Protein AF-A0A9E1J5K1-F1 (afdb_monomer)

Foldseek 3Di:
DAFAELQGAGQDQAQTNPDDDDDDDDPDDDDDDDFAQAFLYPALVQLLLCLQQPLNQRFRLGGPCVSNVVQQQVLEPVLVVVLVVCCVPDDPVVVVVSVVDPNVVQNVCCVPPVRSHGGDPCRSVLQRCRHPCCVVPRCVPRVDRPSGDPVSNVNSVVSVVCVVVVHDGVCCPPVNVSRRHVVYHPCPSNVVNNVVVVVVVVVVVVCVVVVVDD

Sequence (214 aa):
LGNFGLEVNILTPGYGPRIYLTGILTELELEADGPMAEQVCVGEGCSRCLYSCPGDAVGHFDINKPACAQFAQEFGYMTVTAMMQKFAKADKAEKREMLKSRDLFGFWQGILRVVGSFGDCPRCLAVCPVGVDYHAFLADDQKHIPEQTPEKVALGKRFKQARKDGDDIPGLNDWNIRWVGPNGYTGQAAKKVRQEFKDGQKRLITAAERGDGS

Structure (mmCIF, N/CA/C/O backbone):
data_AF-A0A9E1J5K1-F1
#
_entry.id   AF-A0A9E1J5K1-F1
#
loop_
_atom_site.group_PDB
_atom_site.id
_atom_site.type_symbol
_atom_site.label_atom_id
_atom_site.label_alt_id
_atom_site.label_comp_id
_atom_site.label_asym_id
_atom_site.label_entity_id
_atom_site.label_seq_id
_atom_site.pdbx_PDB_ins_code
_atom_site.Cartn_x
_atom_site.Cartn_y
_atom_site.Cartn_z
_atom_site.occupancy
_atom_site.B_iso_or_equiv
_atom_site.auth_seq_id
_atom_site.auth_comp_id
_atom_site.auth_asym_id
_atom_site.auth_atom_id
_atom_site.pdbx_PDB_model_num
ATOM 1 N N . LEU A 1 1 ? -4.494 2.986 16.585 1.00 91.50 1 LEU A N 1
ATOM 2 C CA . LEU A 1 1 ? -4.362 3.565 15.219 1.00 91.50 1 LEU A CA 1
ATOM 3 C C . LEU A 1 1 ? -5.074 2.738 14.144 1.00 91.50 1 LEU A C 1
ATOM 5 O O . LEU A 1 1 ? -5.841 3.309 13.380 1.00 91.50 1 LEU A O 1
ATOM 9 N N . GLY A 1 2 ? -4.845 1.425 14.062 1.00 95.19 2 GLY A N 1
ATOM 10 C CA . GLY A 1 2 ? -5.457 0.579 13.035 1.00 95.19 2 GLY A CA 1
ATOM 11 C C . GLY A 1 2 ? -4.969 -0.866 13.106 1.00 95.19 2 GLY A C 1
ATOM 12 O O . GLY A 1 2 ? -4.386 -1.256 14.118 1.00 95.19 2 GLY A O 1
ATOM 13 N N . ASN A 1 3 ? -5.173 -1.619 12.025 1.00 96.56 3 ASN A N 1
ATOM 14 C CA . ASN A 1 3 ? -4.824 -3.040 11.905 1.00 96.56 3 ASN A CA 1
ATOM 15 C C . ASN A 1 3 ? -4.157 -3.343 10.561 1.00 96.56 3 ASN A C 1
ATOM 17 O O . ASN A 1 3 ? -4.275 -2.561 9.621 1.00 96.56 3 ASN A O 1
ATOM 21 N N . PHE A 1 4 ? -3.488 -4.485 10.439 1.00 97.00 4 PHE A N 1
ATOM 22 C CA . PHE A 1 4 ? -2.908 -4.927 9.176 1.00 97.00 4 PHE A CA 1
ATOM 23 C C . PHE A 1 4 ? -3.980 -5.319 8.153 1.00 97.00 4 PHE A C 1
ATOM 25 O O . PHE A 1 4 ? -4.973 -5.983 8.458 1.00 97.00 4 PHE A O 1
ATOM 32 N N . GLY A 1 5 ? -3.762 -4.880 6.914 1.00 97.12 5 GLY A N 1
ATOM 33 C CA . GLY A 1 5 ? -4.517 -5.300 5.743 1.00 97.12 5 GLY A CA 1
ATOM 34 C C . GLY A 1 5 ? -4.147 -6.695 5.259 1.00 97.12 5 GLY A C 1
ATOM 35 O O . GLY A 1 5 ? -3.202 -7.311 5.748 1.00 97.12 5 GLY A O 1
ATOM 36 N N . LEU A 1 6 ? -4.867 -7.166 4.238 1.00 97.56 6 LEU A N 1
ATOM 37 C CA . LEU A 1 6 ? -4.537 -8.420 3.556 1.00 97.56 6 LEU A CA 1
ATOM 38 C C . LEU A 1 6 ? -3.108 -8.372 2.979 1.00 97.56 6 LEU A C 1
ATOM 40 O O . LEU A 1 6 ? -2.399 -9.367 3.017 1.00 97.56 6 LEU A O 1
ATOM 44 N N . GLU A 1 7 ? -2.682 -7.193 2.518 1.00 94.44 7 GLU A N 1
ATOM 45 C CA . GLU A 1 7 ? -1.333 -6.879 2.034 1.00 94.44 7 GLU A CA 1
ATOM 46 C C . GLU A 1 7 ? -0.336 -6.443 3.123 1.00 94.44 7 GLU A C 1
ATOM 48 O O . GLU A 1 7 ? 0.692 -5.862 2.793 1.00 94.44 7 GLU A O 1
ATOM 53 N N . VAL A 1 8 ? -0.661 -6.645 4.403 1.00 95.50 8 VAL A N 1
ATOM 54 C CA . VAL A 1 8 ? 0.167 -6.365 5.596 1.00 95.50 8 VAL A CA 1
ATOM 55 C C . VAL A 1 8 ? 0.575 -4.906 5.866 1.00 95.50 8 VAL A C 1
ATOM 57 O O . VAL A 1 8 ? 1.329 -4.642 6.800 1.00 95.50 8 VAL A O 1
ATOM 60 N N . ASN A 1 9 ? 0.037 -3.929 5.132 1.00 94.94 9 ASN A N 1
ATOM 61 C CA . ASN A 1 9 ? 0.137 -2.514 5.516 1.00 94.94 9 ASN A CA 1
ATOM 62 C C . ASN A 1 9 ? -0.793 -2.182 6.693 1.00 94.94 9 ASN A C 1
ATOM 64 O O . ASN A 1 9 ? -1.870 -2.767 6.816 1.00 94.94 9 ASN A O 1
ATOM 68 N N . ILE A 1 10 ? -0.425 -1.197 7.522 1.00 95.94 10 ILE A N 1
ATOM 69 C CA . ILE A 1 10 ? -1.324 -0.659 8.558 1.00 95.94 10 ILE A CA 1
ATOM 70 C C . ILE A 1 10 ? -2.454 0.117 7.885 1.00 95.94 10 ILE A C 1
ATOM 72 O O . ILE A 1 10 ? -2.218 1.089 7.178 1.00 95.94 10 ILE A O 1
ATOM 76 N N . LEU A 1 11 ? -3.689 -0.293 8.153 1.00 97.38 11 LEU A N 1
ATOM 77 C CA . LEU A 1 11 ? -4.911 0.357 7.712 1.00 97.38 11 LEU A CA 1
ATOM 78 C C . LEU A 1 11 ? -5.536 1.124 8.872 1.00 97.38 11 LEU A C 1
ATOM 80 O O . LEU A 1 11 ? -5.950 0.529 9.869 1.00 97.38 11 LEU A O 1
ATOM 84 N N . THR A 1 12 ? -5.676 2.436 8.714 1.00 96.69 12 THR A N 1
ATOM 85 C CA . THR A 1 12 ? -6.516 3.251 9.602 1.00 96.69 12 THR A CA 1
ATOM 86 C C . THR A 1 12 ? -7.941 3.331 9.048 1.00 96.69 12 THR A C 1
ATOM 88 O O . THR A 1 12 ? -8.122 3.355 7.827 1.00 96.69 12 THR A O 1
ATOM 91 N N . PRO A 1 13 ? -8.981 3.432 9.895 1.00 95.50 13 PRO A N 1
ATOM 92 C CA . PRO A 1 13 ? -10.356 3.579 9.412 1.00 95.50 13 PRO A CA 1
ATOM 93 C C . PRO A 1 13 ? -10.576 4.808 8.512 1.00 95.50 13 PRO A C 1
ATOM 95 O O . PRO A 1 13 ? -11.405 4.763 7.603 1.00 95.50 13 PRO A O 1
ATOM 98 N N . GLY A 1 14 ? -9.835 5.896 8.759 1.00 93.50 14 GLY A N 1
ATOM 99 C CA . GLY A 1 14 ? -9.992 7.164 8.044 1.00 93.50 14 GLY A CA 1
ATOM 100 C C . GLY A 1 14 ? -9.213 7.283 6.743 1.00 93.50 14 GLY A C 1
ATOM 101 O O . GLY A 1 14 ? -9.756 7.830 5.789 1.00 93.50 14 GLY A O 1
ATOM 102 N N . TYR A 1 15 ? -8.002 6.731 6.668 1.00 95.25 15 TYR A N 1
ATOM 103 C CA . TYR A 1 15 ? -7.096 6.951 5.531 1.00 95.25 15 TYR A CA 1
ATOM 104 C C . TYR A 1 15 ? -6.616 5.648 4.878 1.00 95.25 15 TYR A C 1
ATOM 106 O O . TYR A 1 15 ? -5.817 5.657 3.943 1.00 95.25 15 TYR A O 1
ATOM 114 N N . GLY A 1 16 ? -7.073 4.493 5.376 1.00 95.88 16 GLY A N 1
ATOM 115 C CA . GLY A 1 16 ? -6.572 3.201 4.925 1.00 95.88 16 GLY A CA 1
ATOM 116 C C . GLY A 1 16 ? -5.052 3.121 5.096 1.00 95.88 16 GLY A C 1
ATOM 117 O O . GLY A 1 16 ? -4.566 3.486 6.171 1.00 95.88 16 GLY A O 1
ATOM 118 N N . PRO A 1 17 ? -4.312 2.650 4.075 1.00 95.56 17 PRO A N 1
ATOM 119 C CA . PRO A 1 17 ? -2.861 2.503 4.133 1.00 95.56 17 PRO A CA 1
ATOM 120 C C . PRO A 1 17 ? -2.102 3.788 3.774 1.00 95.56 17 PRO A C 1
ATOM 122 O O . PRO A 1 17 ? -0.877 3.784 3.746 1.00 95.56 17 PRO A O 1
ATOM 125 N N . ARG A 1 18 ? -2.796 4.887 3.456 1.00 94.12 18 ARG A N 1
ATOM 126 C CA . ARG A 1 18 ? -2.190 6.123 2.937 1.00 94.12 18 ARG A CA 1
ATOM 127 C C . ARG A 1 18 ? -1.808 7.058 4.080 1.00 94.12 18 ARG A C 1
ATOM 129 O O . ARG A 1 18 ? -2.315 8.168 4.203 1.00 94.12 18 ARG A O 1
ATOM 136 N N . ILE A 1 19 ? -0.936 6.562 4.951 1.00 92.00 19 ILE A N 1
ATOM 137 C CA . ILE A 1 19 ? -0.439 7.267 6.133 1.00 92.00 19 ILE A CA 1
ATOM 138 C C . ILE A 1 19 ? 1.079 7.139 6.218 1.00 92.00 19 ILE A C 1
ATOM 140 O O . ILE A 1 19 ? 1.644 6.107 5.863 1.00 92.00 19 ILE A O 1
ATOM 144 N N . TYR A 1 20 ? 1.726 8.163 6.767 1.00 91.12 20 TYR A N 1
ATOM 145 C CA . TYR A 1 20 ? 3.090 8.049 7.269 1.00 91.12 20 TYR A CA 1
ATOM 146 C C . TYR A 1 20 ? 3.046 7.898 8.782 1.00 91.12 20 TYR A C 1
ATOM 148 O O . TYR A 1 20 ? 2.324 8.622 9.469 1.00 91.12 20 TYR A O 1
ATOM 156 N N . LEU A 1 21 ? 3.814 6.944 9.296 1.00 91.88 21 LEU A N 1
ATOM 157 C CA . LEU A 1 21 ? 3.963 6.719 10.726 1.00 91.88 21 LEU A CA 1
ATOM 158 C C . LEU A 1 21 ? 5.319 7.253 11.173 1.00 91.88 21 LEU A C 1
ATOM 160 O O . LEU A 1 21 ? 6.330 7.058 10.503 1.00 91.88 21 LEU A O 1
ATOM 164 N N . THR A 1 22 ? 5.324 7.914 12.323 1.00 94.56 22 THR A N 1
ATOM 165 C CA . THR A 1 22 ? 6.532 8.356 13.015 1.00 94.56 22 THR A CA 1
ATOM 166 C C . THR A 1 22 ? 6.392 8.035 14.497 1.00 94.56 22 THR A C 1
ATOM 168 O O . THR A 1 22 ? 5.278 7.860 14.995 1.00 94.56 22 THR A O 1
ATOM 171 N N . GLY A 1 23 ? 7.517 7.930 15.194 1.00 94.12 23 GLY A N 1
ATOM 172 C CA . GLY A 1 23 ? 7.563 7.674 16.627 1.00 94.12 23 GLY A CA 1
ATOM 173 C C . GLY A 1 23 ? 8.466 8.688 17.310 1.00 94.12 23 GLY A C 1
ATOM 174 O O . GLY A 1 23 ? 9.556 8.975 16.819 1.00 94.12 23 GLY A O 1
ATOM 175 N N . ILE A 1 24 ? 8.010 9.215 18.444 1.00 96.19 24 ILE A N 1
ATOM 176 C CA . ILE A 1 24 ? 8.810 10.060 19.330 1.00 96.19 24 ILE A CA 1
ATOM 177 C C . ILE A 1 24 ? 9.032 9.262 20.608 1.00 96.19 24 ILE A C 1
ATOM 179 O O . ILE A 1 24 ? 8.073 8.885 21.277 1.00 96.19 24 ILE A O 1
ATOM 183 N N . LEU A 1 25 ? 10.294 8.987 20.928 1.00 96.94 25 LEU A N 1
ATOM 184 C CA . LEU A 1 25 ? 10.662 8.393 22.207 1.00 96.94 25 LEU A CA 1
ATOM 185 C C . LEU A 1 25 ? 10.757 9.512 23.242 1.00 96.94 25 LEU A C 1
ATOM 187 O O . LEU A 1 25 ? 11.383 10.542 22.992 1.00 96.94 25 LEU A O 1
ATOM 191 N N . THR A 1 26 ? 10.113 9.320 24.385 1.00 96.94 26 THR A N 1
ATOM 192 C CA . THR A 1 26 ? 10.084 10.291 25.477 1.00 96.94 26 THR A CA 1
ATOM 193 C C . THR A 1 26 ? 10.113 9.562 26.813 1.00 96.94 26 THR A C 1
ATOM 195 O O . THR A 1 26 ? 9.657 8.426 26.909 1.00 96.94 26 THR A O 1
ATOM 198 N N . GLU A 1 27 ? 10.662 10.221 27.827 1.00 97.94 27 GLU A N 1
ATOM 199 C CA . GLU A 1 27 ? 10.624 9.767 29.221 1.00 97.94 27 GLU A CA 1
ATOM 200 C C . GLU A 1 27 ? 9.365 10.259 29.950 1.00 97.94 27 GLU A C 1
ATOM 202 O O . GLU A 1 27 ? 9.147 9.908 31.105 1.00 97.94 27 GLU A O 1
ATOM 207 N N . LEU A 1 28 ? 8.538 11.085 29.296 1.00 97.81 28 LEU A N 1
ATOM 208 C CA . LEU A 1 28 ? 7.265 11.522 29.852 1.00 97.81 28 LEU A CA 1
ATOM 209 C C . LEU A 1 28 ? 6.362 10.307 30.100 1.00 97.81 28 LEU A C 1
ATOM 211 O O . LEU A 1 28 ? 6.082 9.539 29.179 1.00 97.81 28 LEU A O 1
ATOM 215 N N . GLU A 1 29 ? 5.873 10.170 31.329 1.00 96.75 29 GLU A N 1
ATOM 216 C CA . GLU A 1 29 ? 4.884 9.153 31.678 1.00 96.75 29 GLU A CA 1
ATOM 217 C C . GLU A 1 29 ? 3.546 9.480 30.996 1.00 96.75 29 GLU A C 1
ATOM 219 O O . GLU A 1 29 ? 2.942 10.528 31.238 1.00 96.75 29 GLU A O 1
ATOM 224 N N . LEU A 1 30 ? 3.102 8.592 30.103 1.00 96.19 30 LEU A N 1
ATOM 225 C CA . LEU A 1 30 ? 1.864 8.714 29.336 1.00 96.19 30 LEU A CA 1
ATOM 226 C C . LEU A 1 30 ? 1.058 7.418 29.452 1.00 96.19 30 LEU A C 1
ATOM 228 O O . LEU A 1 30 ? 1.614 6.325 29.341 1.00 96.19 30 LEU A O 1
ATOM 232 N N . GLU A 1 31 ? -0.257 7.545 29.613 1.00 96.06 31 GLU A N 1
ATOM 233 C CA . GLU A 1 31 ? -1.172 6.405 29.532 1.00 96.06 31 GLU A CA 1
ATOM 234 C C . GLU A 1 31 ? -1.207 5.856 28.100 1.00 96.06 31 GLU A C 1
ATOM 236 O O . GLU A 1 31 ? -1.400 6.602 27.136 1.00 96.06 31 GLU A O 1
ATOM 241 N N . ALA A 1 32 ? -1.010 4.545 27.955 1.00 94.56 32 ALA A N 1
ATOM 242 C CA . ALA A 1 32 ? -0.993 3.889 26.655 1.00 94.56 32 ALA A CA 1
ATOM 243 C C . ALA A 1 32 ? -2.413 3.599 26.147 1.00 94.56 32 ALA A C 1
ATOM 245 O O . ALA A 1 32 ? -3.264 3.083 26.874 1.00 94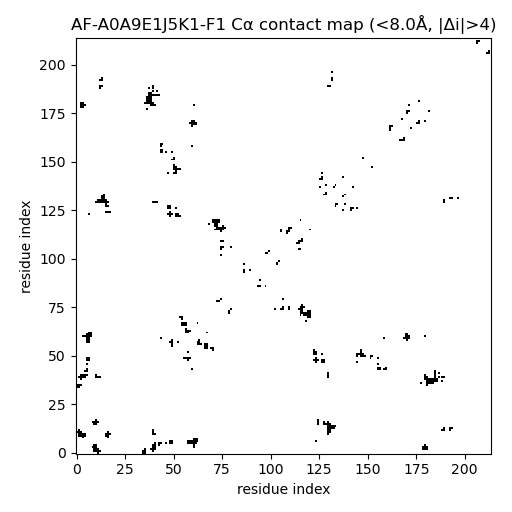.56 32 ALA A O 1
ATOM 246 N N . ASP A 1 33 ? -2.644 3.844 24.858 1.00 93.94 33 ASP A N 1
ATOM 247 C CA . ASP A 1 33 ? -3.873 3.420 24.191 1.00 93.94 33 ASP A CA 1
ATOM 248 C C . ASP A 1 33 ? -3.949 1.890 24.036 1.00 93.94 33 ASP A C 1
ATOM 250 O O . ASP A 1 33 ? -2.943 1.188 23.902 1.00 93.94 33 ASP A O 1
ATOM 254 N N . GLY A 1 34 ? -5.177 1.369 23.958 1.00 91.75 34 GLY A N 1
ATOM 255 C CA . GLY A 1 34 ? -5.431 -0.037 23.648 1.00 91.75 34 GLY A CA 1
ATOM 256 C C . GLY A 1 34 ? -5.299 -0.374 22.150 1.00 91.75 34 GLY A C 1
ATOM 257 O O . GLY A 1 34 ? -5.542 0.477 21.284 1.00 91.75 34 GLY A O 1
ATOM 258 N N . PRO A 1 35 ? -4.968 -1.633 21.802 1.00 91.69 35 PRO A N 1
ATOM 259 C CA . PRO A 1 35 ? -4.983 -2.088 20.416 1.00 91.69 35 PRO A CA 1
ATOM 260 C C . PRO A 1 35 ? -6.407 -2.088 19.842 1.00 91.69 35 PRO A C 1
ATOM 262 O O . PRO A 1 35 ? -7.390 -2.342 20.540 1.00 91.69 35 PRO A O 1
ATOM 265 N N . MET A 1 36 ? -6.526 -1.844 18.536 1.00 93.25 36 MET A N 1
ATOM 266 C CA . MET A 1 36 ? -7.815 -1.906 17.847 1.00 93.25 36 MET A CA 1
ATOM 267 C C . MET A 1 36 ? -8.217 -3.367 17.611 1.00 93.25 36 MET A C 1
ATOM 269 O O . MET A 1 36 ? -7.502 -4.108 16.937 1.00 93.25 36 MET A O 1
ATOM 273 N N . ALA A 1 37 ? -9.356 -3.781 18.173 1.00 95.12 37 ALA A N 1
ATOM 274 C CA . ALA A 1 37 ? -9.813 -5.171 18.103 1.00 95.12 37 ALA A CA 1
ATOM 275 C C . ALA A 1 37 ? -10.673 -5.490 16.862 1.00 95.12 37 ALA A C 1
ATOM 277 O O . ALA A 1 37 ? -10.664 -6.624 16.382 1.00 95.12 37 ALA A O 1
ATOM 278 N N . GLU A 1 38 ? -11.421 -4.510 16.341 1.00 96.31 38 GLU A N 1
ATOM 279 C CA . GLU A 1 38 ? -12.182 -4.639 15.088 1.00 96.31 38 GLU A CA 1
ATOM 280 C C . GLU A 1 38 ? -11.223 -4.621 13.892 1.00 96.31 38 GLU A C 1
ATOM 282 O O . GLU A 1 38 ? -10.447 -3.684 13.748 1.00 96.31 38 GLU A O 1
ATOM 287 N N . GLN A 1 39 ? -11.309 -5.605 12.997 1.00 96.88 39 GLN A N 1
ATOM 288 C CA . GLN A 1 39 ? -10.532 -5.616 11.755 1.00 96.88 39 GLN A CA 1
ATOM 289 C C . GLN A 1 39 ? -10.950 -4.438 10.865 1.00 96.88 39 GLN A C 1
ATOM 291 O O . GLN A 1 39 ? -12.124 -4.277 10.536 1.00 96.88 39 GLN A O 1
ATOM 296 N N . VAL A 1 40 ? -9.977 -3.646 10.410 1.00 97.06 40 VAL A N 1
ATOM 297 C CA . VAL A 1 40 ? -10.218 -2.525 9.481 1.00 97.06 40 VAL A CA 1
ATOM 298 C C . VAL A 1 40 ? -10.333 -3.003 8.031 1.00 97.06 40 VAL A C 1
ATOM 300 O O . VAL A 1 40 ? -11.134 -2.484 7.250 1.00 97.06 40 VAL A O 1
ATOM 303 N N . CYS A 1 41 ? -9.525 -3.994 7.651 1.00 97.50 41 CYS A N 1
ATOM 304 C CA . CYS A 1 41 ? -9.542 -4.556 6.307 1.00 97.50 41 CYS A CA 1
ATOM 305 C C . CYS A 1 41 ? -10.894 -5.215 6.010 1.00 97.50 41 CYS A C 1
ATOM 307 O O . CYS A 1 41 ? -11.386 -5.995 6.816 1.00 97.50 41 CYS A O 1
ATOM 309 N N . VAL A 1 42 ? -11.452 -5.008 4.816 1.00 96.25 42 VAL A N 1
ATOM 310 C CA . VAL A 1 42 ? -12.630 -5.776 4.352 1.00 96.25 42 VAL A CA 1
ATOM 311 C C . VAL A 1 42 ? -12.283 -7.265 4.148 1.00 96.25 42 VAL A C 1
ATOM 313 O O . VAL A 1 42 ? -13.164 -8.121 4.135 1.00 96.25 42 VAL A O 1
ATOM 316 N N . GLY A 1 43 ? -10.992 -7.581 4.014 1.00 95.25 43 GLY A N 1
ATOM 317 C CA . GLY A 1 43 ? -10.474 -8.939 3.892 1.00 95.25 43 GLY A CA 1
ATOM 318 C C . GLY A 1 43 ? -10.581 -9.509 2.477 1.00 95.25 43 GLY A C 1
ATOM 319 O O . GLY A 1 43 ? -10.533 -8.797 1.470 1.00 95.25 43 GLY A O 1
ATOM 320 N N . GLU A 1 44 ? -10.741 -10.822 2.415 1.00 95.69 44 GLU A N 1
ATOM 321 C CA . GLU A 1 44 ? -10.713 -11.668 1.217 1.00 95.69 44 GLU A CA 1
ATOM 322 C C . GLU A 1 44 ? -11.909 -11.415 0.291 1.00 95.69 44 GLU A C 1
ATOM 324 O O . GLU A 1 44 ? -11.866 -11.692 -0.903 1.00 95.69 44 GLU A O 1
ATOM 329 N N . GLY A 1 45 ? -13.000 -10.856 0.824 1.00 93.38 45 GLY A N 1
ATOM 330 C CA . GLY A 1 45 ? -14.123 -10.391 0.008 1.00 93.38 45 GLY A CA 1
ATOM 331 C C . GLY A 1 45 ? -13.779 -9.187 -0.878 1.00 93.38 45 GLY A C 1
ATOM 332 O O . GLY A 1 45 ? -14.477 -8.944 -1.858 1.00 93.38 45 GLY A O 1
ATOM 333 N N . CYS A 1 46 ? -12.720 -8.441 -0.542 1.00 96.88 46 CYS A N 1
ATOM 334 C CA . CYS A 1 46 ? -12.240 -7.288 -1.299 1.00 96.88 46 CYS A CA 1
ATOM 335 C C . CYS A 1 46 ? -11.092 -7.674 -2.239 1.00 96.88 46 CYS A C 1
ATOM 337 O O . CYS A 1 46 ? -11.220 -7.505 -3.450 1.00 96.88 46 CYS A O 1
ATOM 339 N N . SER A 1 47 ? -9.976 -8.168 -1.686 1.00 97.81 47 SER A N 1
ATOM 340 C CA . SER A 1 47 ? -8.783 -8.641 -2.419 1.00 97.81 47 SER A CA 1
ATOM 341 C C . SER A 1 47 ? -8.237 -7.712 -3.520 1.00 97.81 47 SER A C 1
ATOM 343 O O . SER A 1 47 ? -7.481 -8.142 -4.385 1.00 97.81 47 SER A O 1
ATOM 345 N N . ARG A 1 48 ? -8.547 -6.412 -3.489 1.00 98.06 48 ARG A N 1
ATOM 346 C CA . ARG A 1 48 ? -8.094 -5.455 -4.515 1.00 98.06 48 ARG A CA 1
ATOM 347 C C . ARG A 1 48 ? -6.572 -5.323 -4.559 1.00 98.06 48 ARG A C 1
ATOM 349 O O . ARG A 1 48 ? -5.993 -5.301 -5.641 1.00 98.06 48 ARG A O 1
ATOM 356 N N . CYS A 1 49 ? -5.926 -5.309 -3.395 1.00 97.75 49 CYS A N 1
ATOM 357 C CA . CYS A 1 49 ? -4.470 -5.328 -3.267 1.00 97.75 49 CYS A CA 1
ATOM 358 C C . CYS A 1 49 ? -3.847 -6.551 -3.960 1.00 97.75 49 CYS A C 1
ATOM 360 O O . CYS A 1 49 ? -2.917 -6.383 -4.747 1.00 97.75 49 CYS A O 1
ATOM 362 N N . LEU A 1 50 ? -4.422 -7.741 -3.748 1.00 98.06 50 LEU A N 1
ATOM 363 C CA . LEU A 1 50 ? -4.030 -8.990 -4.404 1.00 98.06 50 LEU A CA 1
ATOM 364 C C . LEU A 1 50 ? -4.149 -8.877 -5.925 1.00 98.06 50 LEU A C 1
ATOM 366 O O . LEU A 1 50 ? -3.208 -9.204 -6.637 1.00 98.06 50 LEU A O 1
ATOM 370 N N . TYR A 1 51 ? -5.277 -8.372 -6.427 1.00 98.31 51 TYR A N 1
ATOM 371 C CA . TYR A 1 51 ? -5.509 -8.243 -7.869 1.00 98.31 51 TYR A CA 1
ATOM 372 C C . TYR A 1 51 ? -4.510 -7.295 -8.530 1.00 98.31 51 TYR A C 1
ATOM 374 O O . TYR A 1 51 ? -4.007 -7.569 -9.615 1.00 98.31 51 TYR A O 1
ATOM 382 N N . SER A 1 52 ? -4.195 -6.201 -7.845 1.00 97.31 52 SER A N 1
ATOM 383 C CA . SER A 1 52 ? -3.311 -5.166 -8.364 1.00 97.31 52 SER A CA 1
ATOM 384 C C . SER A 1 52 ? -1.821 -5.516 -8.285 1.00 97.31 52 SER A C 1
ATOM 386 O O . SER A 1 52 ? -1.027 -4.924 -9.002 1.00 97.31 52 SER A O 1
ATOM 388 N N . CYS A 1 53 ? -1.417 -6.453 -7.419 1.00 96.38 53 CYS A N 1
ATOM 389 C CA . CYS A 1 53 ? -0.007 -6.684 -7.109 1.00 96.38 53 CYS A CA 1
ATOM 390 C C . CYS A 1 53 ? 0.772 -7.161 -8.351 1.00 96.38 53 CYS A C 1
ATOM 392 O O . CYS A 1 53 ? 0.468 -8.239 -8.860 1.00 96.38 53 CYS A O 1
ATOM 394 N N . PRO A 1 54 ? 1.786 -6.418 -8.835 1.00 94.06 54 PRO A N 1
ATOM 395 C CA . PRO A 1 54 ? 2.516 -6.800 -10.046 1.00 94.06 54 PRO A CA 1
ATOM 396 C C . PRO A 1 54 ? 3.449 -8.000 -9.835 1.00 94.06 54 PRO A C 1
ATOM 398 O O . PRO A 1 54 ? 3.730 -8.723 -10.783 1.00 94.06 54 PRO A O 1
ATOM 401 N N . GLY A 1 55 ? 3.902 -8.230 -8.599 1.00 93.94 55 GLY A N 1
ATOM 402 C CA . GLY A 1 55 ? 4.750 -9.370 -8.243 1.00 93.94 55 GLY A CA 1
ATOM 403 C C . GLY A 1 55 ? 3.995 -10.571 -7.679 1.00 93.94 55 GLY A C 1
ATOM 404 O O . GLY A 1 55 ? 4.642 -11.471 -7.160 1.00 93.94 55 GLY A O 1
ATOM 405 N N . ASP A 1 56 ? 2.655 -10.552 -7.684 1.00 96.31 56 ASP A N 1
ATOM 406 C CA . ASP A 1 56 ? 1.808 -11.585 -7.061 1.00 96.31 56 ASP A CA 1
ATOM 407 C C . ASP A 1 56 ? 2.258 -11.960 -5.636 1.00 96.31 56 ASP A C 1
ATOM 409 O O . ASP A 1 56 ? 2.238 -13.111 -5.208 1.00 96.31 56 ASP A O 1
ATOM 413 N N . ALA A 1 57 ? 2.687 -10.938 -4.892 1.00 96.31 57 ALA A N 1
ATOM 414 C CA . ALA A 1 57 ? 3.335 -11.087 -3.598 1.00 96.31 57 ALA A CA 1
ATOM 415 C C . ALA A 1 57 ? 2.354 -11.132 -2.419 1.00 96.31 57 ALA A C 1
ATOM 417 O O . ALA A 1 57 ? 2.752 -11.504 -1.318 1.00 96.31 57 ALA A O 1
ATOM 418 N N . VAL A 1 58 ? 1.097 -10.722 -2.617 1.00 96.88 58 VAL A N 1
ATOM 419 C CA . VAL A 1 58 ? 0.091 -10.667 -1.545 1.00 96.88 58 VAL A CA 1
ATOM 420 C C . VAL A 1 58 ? -0.373 -12.082 -1.196 1.00 96.88 58 VAL A C 1
ATOM 422 O O . VAL A 1 58 ? -0.989 -12.765 -2.012 1.00 96.88 58 VAL A O 1
ATOM 425 N N . GLY A 1 59 ? -0.083 -12.502 0.031 1.00 95.56 59 GLY A N 1
ATOM 426 C CA . GLY A 1 59 ? -0.577 -13.732 0.637 1.00 95.56 59 GLY A CA 1
ATOM 427 C C . GLY A 1 59 ? -1.892 -13.523 1.392 1.00 95.56 59 GLY A C 1
ATOM 428 O O . GLY A 1 59 ? -2.590 -12.519 1.231 1.00 95.56 59 GLY A O 1
ATOM 429 N N . HIS A 1 60 ? -2.244 -14.486 2.242 1.00 96.12 60 HIS A N 1
ATOM 430 C CA . HIS A 1 60 ? -3.451 -14.424 3.066 1.00 96.12 60 HIS A CA 1
ATOM 431 C C . HIS A 1 60 ? -3.126 -13.795 4.427 1.00 96.12 60 HIS A C 1
ATOM 433 O O . HIS A 1 60 ? -2.789 -14.503 5.371 1.00 96.12 60 HIS A O 1
ATOM 439 N N . PHE A 1 61 ? -3.196 -12.458 4.494 1.00 96.25 61 PHE A N 1
ATOM 440 C CA . PHE A 1 61 ? -2.637 -11.638 5.589 1.00 96.25 61 PHE A CA 1
ATOM 441 C C . PHE A 1 61 ? -1.123 -11.816 5.747 1.00 96.25 61 PHE A C 1
ATOM 443 O O . PHE A 1 61 ? -0.583 -11.826 6.849 1.00 96.25 61 PHE A O 1
ATOM 450 N N . ASP A 1 62 ? -0.442 -11.964 4.615 1.00 95.62 62 ASP A N 1
ATOM 451 C CA . ASP A 1 62 ? 0.998 -12.175 4.534 1.00 95.62 62 ASP A CA 1
ATOM 452 C C . ASP A 1 62 ? 1.551 -11.544 3.247 1.00 95.62 62 ASP A C 1
ATOM 454 O O . ASP A 1 62 ? 0.791 -11.174 2.346 1.00 95.62 62 ASP A O 1
ATOM 458 N N . ILE A 1 63 ? 2.874 -11.417 3.142 1.00 94.44 63 ILE A N 1
ATOM 459 C CA . ILE A 1 63 ? 3.535 -10.921 1.938 1.00 94.44 63 ILE A CA 1
ATOM 460 C C . ILE A 1 63 ? 4.819 -11.687 1.617 1.00 94.44 63 ILE A C 1
ATOM 462 O O . ILE A 1 63 ? 5.752 -11.780 2.418 1.00 94.44 63 ILE A O 1
ATOM 466 N N . ASN A 1 64 ? 4.918 -12.160 0.376 1.00 95.62 64 ASN A N 1
ATOM 467 C CA . ASN A 1 64 ? 6.159 -12.680 -0.182 1.00 95.62 64 ASN A CA 1
ATOM 468 C C . ASN A 1 64 ? 7.125 -11.510 -0.428 1.00 95.62 64 ASN A C 1
ATOM 470 O O . ASN A 1 64 ? 7.109 -10.867 -1.481 1.00 95.62 64 ASN A O 1
ATOM 474 N N . LYS A 1 65 ? 7.965 -11.213 0.571 1.00 92.75 65 LYS A N 1
ATOM 475 C CA . LYS A 1 65 ? 8.907 -10.083 0.528 1.00 92.75 65 LYS A CA 1
ATOM 476 C C . LYS A 1 65 ? 9.856 -10.130 -0.676 1.00 92.75 65 LYS A C 1
ATOM 478 O O . LYS A 1 65 ? 9.982 -9.087 -1.313 1.00 92.75 65 LYS A O 1
ATOM 483 N N . PRO A 1 66 ? 10.490 -11.267 -1.035 1.00 92.62 66 PRO A N 1
ATOM 484 C CA . PRO A 1 66 ? 11.303 -11.347 -2.248 1.00 92.62 66 PRO A CA 1
ATOM 485 C C . PRO A 1 66 ? 10.562 -10.917 -3.518 1.00 92.62 66 PRO A C 1
ATOM 487 O O . PRO A 1 66 ? 11.092 -10.112 -4.279 1.00 92.62 66 PRO A O 1
ATOM 490 N N . ALA A 1 67 ? 9.329 -11.391 -3.722 1.00 93.50 67 ALA A N 1
ATOM 491 C CA . ALA A 1 67 ? 8.528 -11.021 -4.887 1.00 93.50 67 ALA A CA 1
ATOM 492 C C . ALA A 1 67 ? 8.093 -9.544 -4.845 1.00 93.50 67 ALA A C 1
ATOM 494 O O . ALA A 1 67 ? 8.176 -8.838 -5.847 1.00 93.50 67 ALA A O 1
ATOM 495 N N . CYS A 1 68 ? 7.700 -9.037 -3.672 1.00 92.06 68 CYS A N 1
ATOM 496 C CA . CYS A 1 68 ? 7.338 -7.629 -3.491 1.00 92.06 68 CYS A CA 1
ATOM 497 C C . CYS A 1 68 ? 8.526 -6.689 -3.760 1.00 92.06 68 CYS A C 1
ATOM 499 O O . CYS A 1 68 ? 8.375 -5.653 -4.408 1.00 92.06 68 CYS A O 1
ATOM 501 N N . ALA A 1 69 ? 9.717 -7.051 -3.280 1.00 87.81 69 ALA A N 1
ATOM 502 C CA . ALA A 1 69 ? 10.915 -6.222 -3.368 1.00 87.81 69 ALA A CA 1
ATOM 503 C C . ALA A 1 69 ? 11.371 -5.971 -4.814 1.00 87.81 69 ALA A C 1
ATOM 505 O O . ALA A 1 69 ? 11.972 -4.932 -5.077 1.00 87.81 69 ALA A O 1
ATOM 506 N N . GLN A 1 70 ? 11.036 -6.861 -5.756 1.00 86.00 70 GLN A N 1
ATOM 507 C CA . GLN A 1 70 ? 11.332 -6.673 -7.183 1.00 86.00 70 GLN A CA 1
ATOM 508 C C . GLN A 1 70 ? 10.645 -5.439 -7.783 1.00 86.00 70 GLN A C 1
ATOM 510 O O . GLN A 1 70 ? 11.145 -4.873 -8.750 1.00 86.00 70 GLN A O 1
ATOM 515 N N . PHE A 1 71 ? 9.525 -5.009 -7.196 1.00 87.38 71 PHE A N 1
ATOM 516 C CA . PHE A 1 71 ? 8.728 -3.875 -7.667 1.00 87.38 71 PHE A CA 1
ATOM 517 C C . PHE A 1 71 ? 8.768 -2.680 -6.711 1.00 87.38 71 PHE A C 1
ATOM 519 O O . PHE A 1 71 ? 8.278 -1.610 -7.053 1.00 87.38 71 PHE A O 1
ATOM 526 N N . ALA A 1 72 ? 9.371 -2.835 -5.528 1.00 81.44 72 ALA A N 1
ATOM 527 C CA . ALA A 1 72 ? 9.441 -1.804 -4.489 1.00 81.44 72 ALA A CA 1
ATOM 528 C C . ALA A 1 72 ? 10.392 -0.637 -4.828 1.00 81.44 72 ALA A C 1
ATOM 530 O O . ALA A 1 72 ? 10.615 0.244 -4.004 1.00 81.44 72 ALA A O 1
ATOM 531 N N . GLN A 1 73 ? 10.991 -0.637 -6.017 1.00 81.94 73 GLN A N 1
ATOM 532 C CA . GLN A 1 73 ? 11.832 0.441 -6.525 1.00 81.94 73 GLN A CA 1
ATOM 533 C C . GLN A 1 73 ? 11.527 0.674 -8.012 1.00 81.94 73 GLN A C 1
ATOM 535 O O . GLN A 1 73 ? 12.385 0.425 -8.861 1.00 81.94 73 GLN A O 1
ATOM 540 N N . GLU A 1 74 ? 10.302 1.114 -8.339 1.00 80.31 74 GLU A N 1
ATOM 541 C CA . GLU A 1 74 ? 9.852 1.327 -9.731 1.00 80.31 74 GLU A CA 1
ATOM 542 C C . GLU A 1 74 ? 10.895 2.103 -10.558 1.00 80.31 74 GLU A C 1
ATOM 544 O O . GLU A 1 74 ? 11.226 1.707 -11.675 1.00 80.31 74 GLU A O 1
ATOM 549 N N . PHE A 1 75 ? 11.509 3.126 -9.957 1.00 84.44 75 PHE A N 1
ATOM 550 C CA . PHE A 1 75 ? 12.545 3.966 -10.560 1.00 84.44 75 PHE A CA 1
ATOM 551 C C . PHE A 1 75 ? 13.878 3.922 -9.790 1.00 84.44 75 PHE A C 1
ATOM 553 O O . PHE A 1 75 ? 14.598 4.920 -9.706 1.00 84.44 75 PHE A O 1
ATOM 560 N N . GLY A 1 76 ? 14.210 2.774 -9.192 1.00 82.19 76 GLY A N 1
ATOM 561 C CA . GLY A 1 76 ? 15.458 2.574 -8.452 1.00 82.19 76 GLY A CA 1
ATOM 562 C C . GLY A 1 76 ? 16.688 2.321 -9.323 1.00 82.19 76 GLY A C 1
ATOM 563 O O . GLY A 1 76 ? 16.643 2.323 -10.555 1.00 82.19 76 GLY A O 1
ATOM 564 N N . TYR A 1 77 ? 17.811 2.044 -8.655 1.00 84.88 77 TYR A N 1
ATOM 565 C C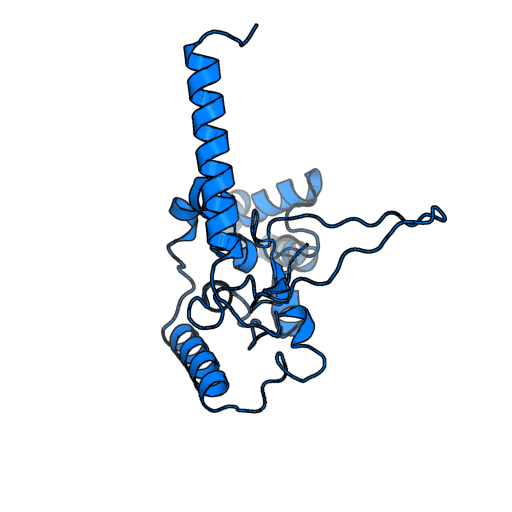A . TYR A 1 77 ? 19.122 1.874 -9.293 1.00 84.88 77 TYR A CA 1
ATOM 566 C C . TYR A 1 77 ? 19.133 0.791 -10.383 1.00 84.88 77 TYR A C 1
ATOM 568 O O . TYR A 1 77 ? 19.683 0.995 -11.468 1.00 84.88 77 TYR A O 1
ATOM 576 N N . MET A 1 78 ? 18.494 -0.352 -10.122 1.00 84.88 78 MET A N 1
ATOM 577 C CA . MET A 1 78 ? 18.441 -1.457 -11.084 1.00 84.88 78 MET A CA 1
ATOM 578 C C . MET A 1 78 ? 17.644 -1.088 -12.340 1.00 84.88 78 MET A C 1
ATOM 580 O O . MET A 1 78 ? 18.073 -1.400 -13.450 1.00 84.88 78 MET A O 1
ATOM 584 N N . THR A 1 79 ? 16.537 -0.358 -12.196 1.00 85.81 79 THR A N 1
ATOM 585 C CA . THR A 1 79 ? 15.733 0.104 -13.335 1.00 85.81 79 THR A CA 1
ATOM 586 C C . THR A 1 79 ? 16.498 1.141 -14.165 1.00 85.81 79 THR A C 1
ATOM 588 O O . THR A 1 79 ? 16.548 1.036 -15.392 1.00 85.81 79 THR A O 1
ATOM 591 N N . VAL A 1 80 ? 17.165 2.106 -13.512 1.00 88.50 80 VAL A N 1
ATOM 592 C CA . VAL A 1 80 ? 17.986 3.129 -14.191 1.00 88.50 80 VAL A CA 1
ATOM 593 C C . VAL A 1 80 ? 19.113 2.480 -14.991 1.00 88.50 80 VAL A C 1
ATOM 595 O O . VAL A 1 80 ? 19.297 2.778 -16.173 1.00 88.50 80 VAL A O 1
ATOM 598 N N . THR A 1 81 ? 19.872 1.580 -14.364 1.00 90.94 81 THR A N 1
ATOM 599 C CA . THR A 1 81 ? 21.014 0.921 -15.014 1.00 90.94 81 THR A CA 1
ATOM 600 C C . THR A 1 81 ? 20.571 0.033 -16.176 1.00 90.94 81 THR A C 1
ATOM 602 O O . THR A 1 81 ? 21.207 0.068 -17.230 1.00 90.94 81 THR A O 1
ATOM 605 N N . ALA A 1 82 ? 19.446 -0.677 -16.053 1.00 90.62 82 ALA A N 1
ATOM 606 C CA . ALA A 1 82 ? 18.855 -1.433 -17.156 1.00 90.62 82 ALA A CA 1
ATOM 607 C C . ALA A 1 82 ? 18.443 -0.524 -18.330 1.00 90.62 82 ALA A C 1
ATOM 609 O O . ALA A 1 82 ? 18.756 -0.830 -19.486 1.00 90.62 82 ALA A O 1
ATOM 610 N N . MET A 1 83 ? 17.815 0.630 -18.057 1.00 91.31 83 MET A N 1
ATOM 611 C CA . MET A 1 83 ? 17.482 1.604 -19.105 1.00 91.31 83 MET A CA 1
ATOM 612 C C . MET A 1 83 ? 18.748 2.137 -19.787 1.00 91.31 83 MET A C 1
ATOM 614 O O . MET A 1 83 ? 18.798 2.196 -21.015 1.00 91.31 83 MET A O 1
ATOM 618 N N . MET A 1 84 ? 19.788 2.488 -19.025 1.00 93.38 84 MET A N 1
ATOM 619 C CA . MET A 1 84 ? 21.057 2.972 -19.581 1.00 93.38 84 MET A CA 1
ATOM 620 C C . MET A 1 84 ? 21.743 1.915 -20.455 1.00 93.38 84 MET A C 1
ATOM 622 O O . MET A 1 84 ? 22.210 2.231 -21.549 1.00 93.38 84 MET A O 1
ATOM 626 N N . GLN A 1 85 ? 21.756 0.650 -20.023 1.00 95.62 85 GLN A N 1
ATOM 627 C CA . GLN A 1 85 ? 22.292 -0.460 -20.816 1.00 95.62 85 GLN A CA 1
ATOM 628 C C . GLN A 1 85 ? 21.519 -0.659 -22.124 1.00 95.62 85 GLN A C 1
ATOM 630 O O . GLN A 1 85 ? 22.135 -0.870 -23.172 1.00 95.62 85 GLN A O 1
ATOM 635 N N . LYS A 1 86 ? 20.183 -0.564 -22.085 1.00 95.44 86 LYS A N 1
ATOM 636 C CA . LYS A 1 86 ? 19.341 -0.614 -23.287 1.00 95.44 86 LYS A CA 1
ATOM 637 C C . LYS A 1 86 ? 19.636 0.569 -24.210 1.00 95.44 86 LYS A C 1
ATOM 639 O O . LYS A 1 86 ? 19.861 0.370 -25.399 1.00 95.44 86 LYS A O 1
ATOM 644 N N . PHE A 1 87 ? 19.724 1.779 -23.660 1.00 95.56 87 PHE A N 1
ATOM 645 C CA . PHE A 1 87 ? 20.011 2.994 -24.422 1.00 95.56 87 PHE A CA 1
ATOM 646 C C . PHE A 1 87 ? 21.375 2.926 -25.117 1.00 95.56 87 PHE A C 1
ATOM 648 O O . PHE A 1 87 ? 21.501 3.335 -26.268 1.00 95.56 87 PHE A O 1
ATOM 655 N N . ALA A 1 88 ? 22.395 2.373 -24.455 1.00 96.88 88 ALA A N 1
ATOM 656 C CA . ALA A 1 88 ? 23.729 2.217 -25.031 1.00 96.88 88 ALA A CA 1
ATOM 657 C C . ALA A 1 88 ? 23.735 1.330 -26.291 1.00 96.88 88 ALA A C 1
ATOM 659 O O . ALA A 1 88 ? 24.499 1.596 -27.218 1.00 96.88 88 ALA A O 1
ATOM 660 N N . LYS A 1 89 ? 22.867 0.310 -26.337 1.00 97.31 89 LYS A N 1
ATOM 661 C CA . LYS A 1 89 ? 22.778 -0.675 -27.430 1.00 97.31 89 LYS A CA 1
ATOM 662 C C . LYS A 1 89 ? 21.737 -0.325 -28.502 1.00 97.31 89 LYS A C 1
ATOM 664 O O . LYS A 1 89 ? 21.814 -0.866 -29.598 1.00 97.31 89 LYS A O 1
ATOM 669 N N . ALA A 1 90 ? 20.791 0.556 -28.185 1.00 97.00 90 ALA A N 1
ATOM 670 C CA . ALA A 1 90 ? 19.678 0.923 -29.054 1.00 97.00 90 ALA A CA 1
ATOM 671 C C . ALA A 1 90 ? 20.100 1.721 -30.300 1.00 97.00 90 ALA A C 1
ATOM 673 O O . ALA A 1 90 ? 21.067 2.504 -30.287 1.00 97.00 90 ALA A O 1
ATOM 674 N N . ASP A 1 91 ? 19.318 1.567 -31.366 1.00 98.06 91 ASP A N 1
ATOM 675 C CA . ASP A 1 91 ? 19.466 2.355 -32.585 1.00 98.06 91 ASP A CA 1
ATOM 676 C C . ASP A 1 91 ? 18.953 3.804 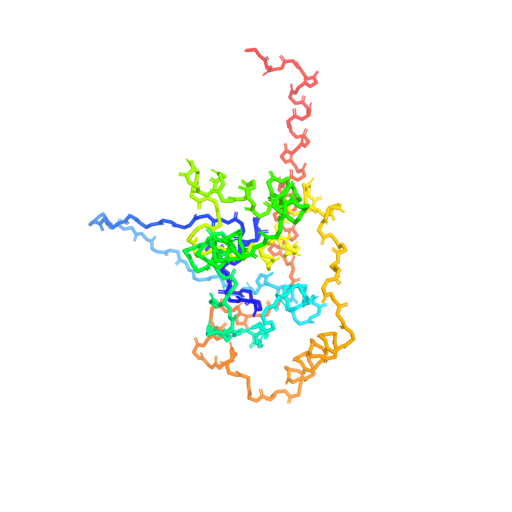-32.419 1.00 98.06 91 ASP A C 1
ATOM 678 O O . ASP A 1 91 ? 18.502 4.237 -31.354 1.00 98.06 91 ASP A O 1
ATOM 682 N N . LYS A 1 92 ? 19.061 4.618 -33.477 1.00 97.38 92 LYS A N 1
ATOM 683 C CA . LYS A 1 92 ? 18.659 6.034 -33.430 1.00 97.38 92 LYS A CA 1
ATOM 684 C C . LYS A 1 92 ? 17.152 6.221 -33.216 1.00 97.38 92 LYS A C 1
ATOM 686 O O . LYS A 1 92 ? 16.761 7.210 -32.593 1.00 97.38 92 LYS A O 1
ATOM 691 N N . ALA A 1 93 ? 16.321 5.345 -33.774 1.00 97.38 93 ALA A N 1
ATOM 692 C CA . ALA A 1 93 ? 14.872 5.431 -33.648 1.00 97.38 93 ALA A CA 1
ATOM 693 C C . ALA A 1 93 ? 14.444 5.035 -32.230 1.00 97.38 93 ALA A C 1
ATOM 695 O O . ALA A 1 93 ? 13.753 5.805 -31.568 1.00 97.38 93 ALA A O 1
ATOM 696 N N . GLU A 1 94 ? 14.959 3.919 -31.718 1.00 95.69 94 GLU A N 1
ATOM 697 C CA . GLU A 1 94 ? 14.708 3.455 -30.354 1.00 95.69 94 GLU A CA 1
ATOM 698 C C . GLU A 1 94 ? 15.147 4.488 -29.311 1.00 95.69 94 GLU A C 1
ATOM 700 O O . GLU A 1 94 ? 14.390 4.807 -28.395 1.00 95.69 94 GLU A O 1
ATOM 705 N N . LYS A 1 95 ? 16.332 5.093 -29.477 1.00 96.69 95 LYS A N 1
ATOM 706 C CA . LYS A 1 95 ? 16.807 6.167 -28.588 1.00 96.69 95 LYS A CA 1
ATOM 707 C C . LYS A 1 95 ? 15.837 7.344 -28.527 1.00 96.69 95 LYS A C 1
ATOM 709 O O . LYS A 1 95 ? 15.616 7.888 -27.449 1.00 96.69 95 LYS A O 1
ATOM 714 N N . ARG A 1 96 ? 15.246 7.746 -29.659 1.00 96.00 96 ARG A N 1
ATOM 715 C CA . ARG A 1 96 ? 14.267 8.849 -29.700 1.00 96.00 96 ARG A CA 1
ATOM 716 C C . ARG A 1 96 ? 12.998 8.524 -28.919 1.00 96.00 96 ARG A C 1
ATOM 718 O O . ARG A 1 96 ? 12.474 9.421 -28.265 1.00 96.00 96 ARG A O 1
ATOM 725 N N . GLU A 1 97 ? 12.542 7.278 -28.963 1.00 96.00 97 GLU A N 1
ATOM 726 C CA . GLU A 1 97 ? 11.378 6.839 -28.189 1.00 96.00 97 GLU A CA 1
ATOM 727 C C . GLU A 1 97 ? 11.703 6.720 -26.698 1.00 96.00 97 GLU A C 1
ATOM 729 O O . GLU A 1 97 ? 10.949 7.203 -25.855 1.00 96.00 97 GLU A O 1
ATOM 734 N N . MET A 1 98 ? 12.880 6.191 -26.352 1.00 94.44 98 MET A N 1
ATOM 735 C CA . MET A 1 98 ? 13.338 6.128 -24.960 1.00 94.44 98 MET A CA 1
ATOM 736 C C . MET A 1 98 ? 13.422 7.515 -24.308 1.00 94.44 98 MET A C 1
ATOM 738 O O . MET A 1 98 ? 13.039 7.666 -23.149 1.00 94.44 98 MET A O 1
ATOM 742 N N . LEU A 1 99 ? 13.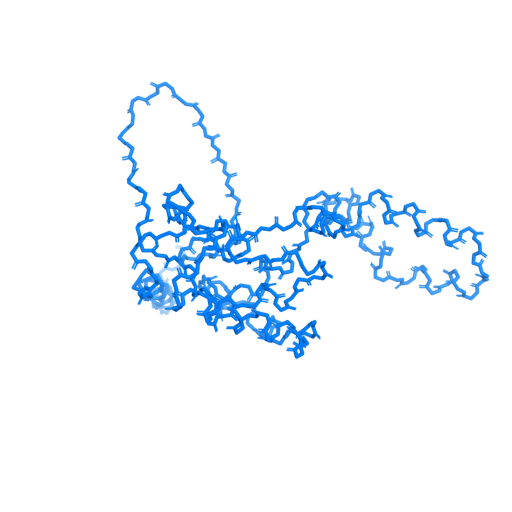844 8.545 -25.052 1.00 93.69 99 LEU A N 1
ATOM 743 C CA . LEU A 1 99 ? 13.906 9.930 -24.564 1.00 93.69 99 LEU A CA 1
ATOM 744 C C . LEU A 1 99 ? 12.534 10.557 -24.256 1.00 93.69 99 LEU A C 1
ATOM 746 O O . LEU A 1 99 ? 12.476 11.600 -23.613 1.00 93.69 99 LEU A O 1
ATOM 750 N N . LYS A 1 100 ? 11.438 9.937 -24.702 1.00 93.62 100 LYS A N 1
ATOM 751 C CA . LYS A 1 100 ? 10.057 10.368 -24.430 1.00 93.62 100 LYS A CA 1
ATOM 752 C C . LYS A 1 100 ? 9.315 9.399 -23.506 1.00 93.62 100 LYS A C 1
ATOM 754 O O . LYS A 1 100 ? 8.114 9.546 -23.296 1.00 93.62 100 LYS A O 1
ATOM 759 N N . SER A 1 101 ? 10.008 8.380 -23.003 1.00 91.75 101 SER A N 1
ATOM 760 C CA . SER A 1 101 ? 9.393 7.308 -22.227 1.00 91.75 101 SER A CA 1
ATOM 761 C C . SER A 1 101 ? 8.930 7.784 -20.850 1.00 91.75 101 SER A C 1
ATOM 763 O O . SER A 1 101 ? 9.521 8.682 -20.243 1.00 91.75 101 SER A O 1
ATOM 765 N N . ARG A 1 102 ? 7.895 7.112 -20.327 1.00 88.31 102 ARG A N 1
ATOM 766 C CA . ARG A 1 102 ? 7.458 7.260 -18.931 1.00 88.31 102 ARG A CA 1
ATOM 767 C C . ARG A 1 102 ? 8.613 7.000 -17.965 1.00 88.31 102 ARG A C 1
ATOM 769 O O . ARG A 1 102 ? 8.747 7.726 -16.989 1.00 88.31 102 ARG A O 1
ATOM 776 N N . ASP A 1 103 ? 9.454 6.016 -18.273 1.00 87.62 103 ASP A N 1
ATOM 777 C CA . ASP A 1 103 ? 10.574 5.608 -17.424 1.00 87.62 103 ASP A CA 1
ATOM 778 C C . ASP A 1 103 ? 11.591 6.738 -17.255 1.00 87.62 103 ASP A C 1
ATOM 780 O O . ASP A 1 103 ? 11.969 7.053 -16.131 1.00 87.62 103 ASP A O 1
ATOM 784 N N . LEU A 1 104 ? 11.973 7.425 -18.341 1.00 89.19 104 LEU A N 1
ATOM 785 C CA . LEU A 1 104 ? 12.896 8.561 -18.246 1.00 89.19 104 LEU A CA 1
ATOM 786 C C . LEU A 1 104 ? 12.308 9.719 -17.425 1.00 89.19 104 LEU A C 1
ATOM 788 O O . LEU A 1 104 ? 13.018 10.324 -16.620 1.00 89.19 104 LEU A O 1
ATOM 792 N N . PHE A 1 105 ? 11.015 10.009 -17.590 1.00 88.88 105 PHE A N 1
ATOM 793 C CA . PHE A 1 105 ? 10.324 11.004 -16.766 1.00 88.88 105 PHE A CA 1
ATOM 794 C C . PHE A 1 105 ? 10.266 10.586 -15.287 1.00 88.88 105 PHE A C 1
ATOM 796 O O . PHE A 1 105 ? 10.528 11.404 -14.402 1.00 88.88 105 PHE A O 1
ATOM 803 N N . GLY A 1 106 ? 9.985 9.308 -15.023 1.00 86.50 106 GLY A N 1
ATOM 804 C CA . GLY A 1 106 ? 10.000 8.712 -13.690 1.00 86.50 106 GLY A CA 1
ATOM 805 C C . GLY A 1 106 ? 11.367 8.830 -13.022 1.00 86.50 106 GLY A C 1
ATOM 806 O O . GLY A 1 106 ? 11.449 9.288 -11.886 1.00 86.50 106 GLY A O 1
ATOM 807 N N . PHE A 1 107 ? 12.456 8.550 -13.745 1.00 86.56 107 PHE A N 1
ATOM 808 C CA . PHE A 1 107 ? 13.818 8.744 -13.237 1.00 86.56 107 PHE A CA 1
ATOM 809 C C . PHE A 1 107 ? 14.126 10.203 -12.907 1.00 86.56 107 PHE A C 1
ATOM 811 O O . PHE A 1 107 ? 14.716 10.482 -11.864 1.00 86.56 107 PHE A O 1
ATOM 818 N N . TRP A 1 108 ? 13.706 11.149 -13.751 1.00 86.31 108 TRP A N 1
ATOM 819 C CA . TRP A 1 108 ? 13.871 12.573 -13.457 1.00 86.31 108 TRP A CA 1
ATOM 820 C C . TRP A 1 108 ? 13.125 12.987 -12.176 1.00 86.31 108 TRP A C 1
ATOM 822 O O . TRP A 1 108 ? 13.686 13.698 -11.338 1.00 86.31 108 TRP A O 1
ATOM 832 N N . GLN A 1 109 ? 11.894 12.500 -11.975 1.00 84.00 109 GLN A N 1
ATOM 833 C CA . GLN A 1 109 ? 11.153 12.705 -10.725 1.00 84.00 109 GLN A CA 1
ATOM 834 C C . GLN A 1 109 ? 11.827 12.027 -9.524 1.00 84.00 109 GLN A C 1
ATOM 836 O O . GLN A 1 109 ? 11.900 12.631 -8.452 1.00 84.00 109 GLN A O 1
ATOM 841 N N . GLY A 1 110 ? 12.368 10.822 -9.705 1.00 81.19 110 GLY A N 1
ATOM 842 C CA . GLY A 1 110 ? 13.108 10.090 -8.679 1.00 81.19 110 GLY A CA 1
ATOM 843 C C . GLY A 1 110 ? 14.356 10.832 -8.204 1.00 81.19 110 GLY A C 1
ATOM 844 O O . GLY A 1 110 ? 14.583 10.945 -7.005 1.00 81.19 110 GLY A O 1
ATOM 845 N N . ILE A 1 111 ? 15.120 11.446 -9.112 1.00 82.00 111 ILE A N 1
ATOM 846 C CA . ILE A 1 111 ? 16.315 12.230 -8.753 1.00 82.00 111 ILE A CA 1
ATOM 847 C C . ILE A 1 111 ? 15.955 13.463 -7.910 1.00 82.00 111 ILE A C 1
ATOM 849 O O . ILE A 1 111 ? 16.648 13.775 -6.945 1.00 82.00 111 ILE A O 1
ATOM 853 N N . LEU A 1 112 ? 14.888 14.180 -8.272 1.00 76.38 112 LEU A N 1
ATOM 854 C CA . LEU A 1 112 ? 14.538 15.450 -7.625 1.00 76.38 112 LEU A CA 1
ATOM 855 C C . LEU A 1 112 ? 13.708 15.289 -6.352 1.00 76.38 112 LEU A C 1
ATOM 857 O O . LEU A 1 112 ? 13.786 16.128 -5.458 1.00 76.38 112 LEU A O 1
ATOM 861 N N . ARG A 1 113 ? 12.853 14.265 -6.303 1.00 75.50 113 ARG A N 1
ATOM 862 C CA . ARG A 1 113 ? 11.834 14.099 -5.257 1.00 75.50 113 ARG A CA 1
ATOM 863 C C . ARG A 1 113 ? 11.839 12.726 -4.610 1.00 75.50 113 ARG A C 1
ATOM 865 O O . ARG A 1 113 ? 10.972 12.456 -3.787 1.00 75.50 113 ARG A O 1
ATOM 872 N N . VAL A 1 114 ? 12.787 11.863 -4.975 1.00 74.25 114 VAL A N 1
ATOM 873 C CA . VAL A 1 114 ? 12.935 10.519 -4.399 1.00 74.25 114 VAL A CA 1
ATOM 874 C C . VAL A 1 114 ? 11.719 9.612 -4.696 1.00 74.25 114 VAL A C 1
ATOM 876 O O . VAL A 1 114 ? 11.560 8.532 -4.132 1.00 74.25 114 VAL A O 1
ATOM 879 N N . VAL A 1 115 ? 10.867 10.015 -5.647 1.00 72.81 115 VAL A N 1
ATOM 880 C CA . VAL A 1 115 ? 9.653 9.289 -6.050 1.00 72.81 115 VAL A CA 1
ATOM 881 C C . VAL A 1 115 ? 10.028 7.993 -6.769 1.00 72.81 115 VAL A C 1
ATOM 883 O O . VAL A 1 115 ? 10.730 8.017 -7.777 1.00 72.81 115 VAL A O 1
ATOM 886 N N . GLY A 1 116 ? 9.558 6.855 -6.250 1.00 72.38 116 GLY A N 1
ATOM 887 C CA . GLY A 1 116 ? 9.792 5.526 -6.828 1.00 72.38 116 GLY A CA 1
ATOM 888 C C . GLY A 1 116 ? 11.229 4.999 -6.701 1.00 72.38 116 GLY A C 1
ATOM 889 O O . GLY A 1 116 ? 11.514 3.907 -7.191 1.00 72.38 116 GLY A O 1
ATOM 890 N N . SER A 1 117 ? 12.138 5.735 -6.048 1.00 67.06 117 SER A N 1
ATOM 891 C CA . SER A 1 117 ? 13.545 5.333 -5.884 1.00 67.06 117 SER A CA 1
ATOM 892 C C . SER A 1 117 ? 13.813 4.513 -4.618 1.00 67.06 117 SER A C 1
ATOM 894 O O . SER A 1 117 ? 14.758 3.724 -4.608 1.00 67.06 117 SER A O 1
ATOM 896 N N . PHE A 1 118 ? 12.983 4.633 -3.576 1.00 66.31 118 PHE A N 1
ATOM 897 C CA . PHE A 1 118 ? 13.077 3.796 -2.377 1.00 66.31 118 PHE A CA 1
ATOM 898 C C . PHE A 1 118 ? 11.712 3.269 -1.950 1.00 66.31 118 PHE A C 1
ATOM 900 O O . PHE A 1 118 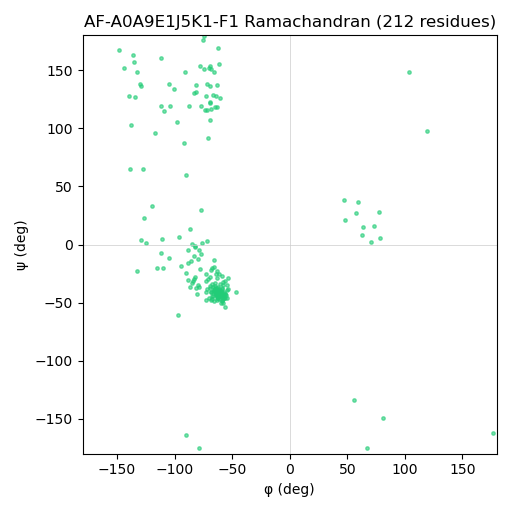? 10.800 4.048 -1.698 1.00 66.31 118 PHE A O 1
ATOM 907 N N . GLY A 1 119 ? 11.631 1.946 -1.794 1.00 63.25 119 GLY A N 1
ATOM 908 C CA . GLY A 1 119 ? 10.644 1.271 -0.953 1.00 63.25 119 GLY A CA 1
ATOM 909 C C . GLY A 1 119 ? 9.175 1.535 -1.270 1.00 63.25 119 GLY A C 1
ATOM 910 O O . GLY A 1 119 ? 8.368 1.433 -0.353 1.00 63.25 119 GLY A O 1
ATOM 911 N N . ASP A 1 120 ? 8.816 1.855 -2.513 1.00 69.69 120 ASP A N 1
ATOM 912 C CA . ASP A 1 120 ? 7.429 2.138 -2.867 1.00 69.69 120 ASP A CA 1
ATOM 913 C C . ASP A 1 120 ? 7.029 1.509 -4.205 1.00 69.69 120 ASP A C 1
ATOM 915 O O . ASP A 1 120 ? 7.357 1.997 -5.287 1.00 69.69 120 ASP A O 1
ATOM 919 N N . CYS A 1 121 ? 6.295 0.400 -4.103 1.00 87.06 121 CYS A N 1
ATOM 920 C CA . CYS A 1 121 ? 5.317 0.031 -5.114 1.00 87.06 121 CYS A CA 1
ATOM 921 C C . CYS A 1 121 ? 3.952 0.503 -4.587 1.00 87.06 121 CYS A C 1
ATOM 923 O O . CYS A 1 121 ? 3.383 -0.164 -3.716 1.00 87.06 121 CYS A O 1
ATOM 925 N N . PRO A 1 122 ? 3.363 1.586 -5.122 1.00 87.00 122 PRO A N 1
ATOM 926 C CA . PRO A 1 122 ? 2.176 2.197 -4.521 1.00 87.00 122 PRO A CA 1
ATOM 927 C C . PRO A 1 122 ? 0.898 1.402 -4.805 1.00 87.00 122 PRO A C 1
ATOM 929 O O . PRO A 1 122 ? -0.205 1.818 -4.450 1.00 87.00 122 PRO A O 1
ATOM 932 N N . ARG A 1 123 ? 1.003 0.275 -5.516 1.00 92.00 123 ARG A N 1
ATOM 933 C CA . ARG A 1 123 ? -0.128 -0.324 -6.214 1.00 92.00 123 ARG A CA 1
ATOM 934 C C . ARG A 1 123 ? -1.203 -0.829 -5.257 1.00 92.00 123 ARG A C 1
ATOM 936 O O . ARG A 1 123 ? -2.365 -0.461 -5.426 1.00 92.00 123 ARG A O 1
ATOM 943 N N . CYS A 1 124 ? -0.826 -1.581 -4.220 1.00 94.56 124 CYS A N 1
ATOM 944 C CA . CYS A 1 124 ? -1.787 -2.049 -3.220 1.00 94.56 124 CYS A CA 1
ATOM 945 C C . CYS A 1 124 ? -2.356 -0.899 -2.367 1.00 94.56 124 CYS A C 1
ATOM 947 O O . CYS A 1 124 ? -3.549 -0.917 -2.061 1.00 94.56 124 CYS A O 1
ATOM 949 N N . LEU A 1 125 ? -1.561 0.140 -2.077 1.00 93.50 125 LEU A N 1
ATOM 950 C CA . LEU A 1 125 ? -2.006 1.327 -1.336 1.00 93.50 125 LEU A CA 1
ATOM 951 C C . LEU A 1 125 ? -3.042 2.140 -2.132 1.00 93.50 125 LEU A C 1
ATOM 953 O O . LEU A 1 125 ? -4.045 2.601 -1.577 1.00 93.50 125 LEU A O 1
ATOM 957 N N . ALA A 1 126 ? -2.815 2.284 -3.440 1.00 93.19 126 ALA A N 1
ATOM 958 C CA . ALA A 1 126 ? -3.651 3.058 -4.350 1.00 93.19 126 ALA A CA 1
ATOM 959 C C . ALA A 1 126 ? -5.030 2.418 -4.576 1.00 93.19 126 ALA A C 1
ATOM 961 O O . ALA A 1 126 ? -6.035 3.124 -4.653 1.00 93.19 126 ALA A O 1
ATOM 962 N N . VAL A 1 127 ? -5.111 1.083 -4.656 1.00 96.94 127 VAL A N 1
ATOM 963 C CA . VAL A 1 127 ? -6.393 0.388 -4.885 1.00 96.94 127 VAL A CA 1
ATOM 964 C C . VAL A 1 127 ? -7.188 0.108 -3.617 1.00 96.94 127 VAL A C 1
ATOM 966 O O . VAL A 1 127 ? -8.360 -0.272 -3.732 1.00 96.94 127 VAL A O 1
ATOM 969 N N . CYS A 1 128 ? -6.577 0.231 -2.434 1.00 97.38 128 CYS A N 1
ATOM 970 C CA . CYS A 1 128 ? -7.218 -0.120 -1.173 1.00 97.38 128 CYS A CA 1
ATOM 971 C C . CYS A 1 128 ? -8.415 0.807 -0.891 1.00 97.38 128 CYS A C 1
ATOM 973 O O . CYS A 1 128 ? -8.221 2.015 -0.727 1.00 97.38 128 CYS A O 1
ATOM 975 N N . PRO A 1 129 ? -9.647 0.264 -0.791 1.00 96.44 129 PRO A N 1
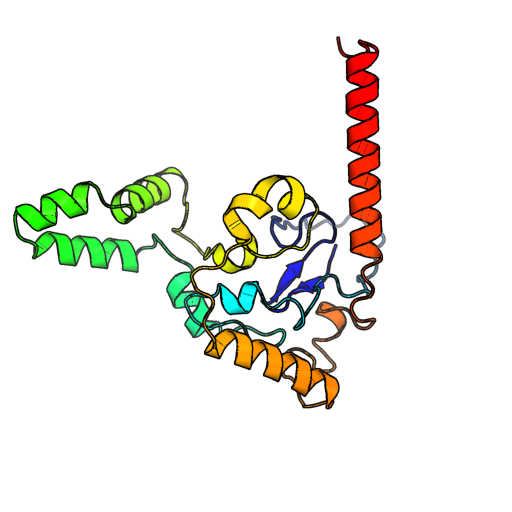ATOM 976 C CA . PRO A 1 129 ? -10.856 1.070 -0.645 1.00 96.44 129 PRO A CA 1
ATOM 977 C C . PRO A 1 129 ? -11.122 1.525 0.796 1.00 96.44 129 PRO A C 1
ATOM 979 O O . PRO A 1 129 ? -12.135 2.164 1.068 1.00 96.44 129 PRO A O 1
ATOM 982 N N . VAL A 1 130 ? -10.266 1.139 1.745 1.00 96.69 130 VAL A N 1
ATOM 983 C CA . VAL A 1 130 ? -10.365 1.597 3.133 1.00 96.69 130 VAL A CA 1
ATOM 984 C C . VAL A 1 130 ? -9.940 3.057 3.191 1.00 96.69 130 VAL A C 1
ATOM 986 O O . VAL A 1 130 ? -8.944 3.420 2.575 1.00 96.69 130 VAL A O 1
ATOM 989 N N . GLY A 1 131 ? -10.670 3.862 3.959 1.00 95.00 131 GLY A N 1
ATOM 990 C CA . GLY A 1 131 ? -10.448 5.297 4.097 1.00 95.00 131 GLY A CA 1
ATOM 991 C C . GLY A 1 131 ? -11.455 6.132 3.305 1.00 95.00 131 GLY A C 1
ATOM 992 O O . GLY A 1 131 ? -11.990 5.707 2.278 1.00 95.00 131 GLY A O 1
ATOM 993 N N . VAL A 1 132 ? -11.776 7.315 3.827 1.00 93.19 132 VAL A N 1
ATOM 994 C CA . VAL A 1 132 ? -12.708 8.255 3.181 1.00 93.19 132 VAL A CA 1
ATOM 995 C C . VAL A 1 132 ? -12.083 8.911 1.954 1.00 93.19 132 VAL A C 1
ATOM 997 O O . VAL A 1 132 ? -12.773 9.176 0.974 1.00 93.19 132 VAL A O 1
ATOM 1000 N N . ASP A 1 133 ? -10.771 9.099 1.992 1.00 90.25 133 ASP A N 1
ATOM 1001 C CA . ASP A 1 133 ? -9.945 9.673 0.940 1.00 90.25 133 ASP A CA 1
ATOM 1002 C C . ASP A 1 133 ? -9.966 8.842 -0.348 1.00 90.25 133 ASP A C 1
ATOM 1004 O O . ASP A 1 133 ? -10.047 9.414 -1.433 1.00 90.25 133 ASP A O 1
ATOM 1008 N N . TYR A 1 134 ? -10.013 7.506 -0.257 1.00 94.62 134 TYR A N 1
ATOM 1009 C CA . TYR A 1 134 ? -10.193 6.669 -1.446 1.00 94.62 134 TYR A CA 1
ATOM 1010 C C . TYR A 1 134 ? -11.487 7.027 -2.182 1.00 94.62 134 TYR A C 1
ATOM 1012 O O . TYR A 1 134 ? -11.481 7.275 -3.385 1.00 94.62 134 TYR A O 1
ATOM 1020 N N . HIS A 1 135 ? -12.603 7.081 -1.455 1.00 90.50 135 HIS A N 1
ATOM 1021 C CA . HIS A 1 135 ? -13.908 7.359 -2.049 1.00 90.50 135 HIS A CA 1
ATOM 1022 C C . HIS A 1 135 ? -14.060 8.805 -2.516 1.00 90.50 135 HIS A C 1
ATOM 1024 O O . HIS A 1 135 ? -14.812 9.046 -3.454 1.00 90.50 135 HIS A O 1
ATOM 1030 N N . ALA A 1 136 ? -13.376 9.743 -1.863 1.00 89.12 136 ALA A N 1
ATOM 1031 C CA . ALA A 1 136 ? -13.427 11.152 -2.216 1.00 89.12 136 ALA A CA 1
ATOM 1032 C C . ALA A 1 136 ? -12.534 11.500 -3.418 1.00 89.12 136 ALA A C 1
ATOM 1034 O O . ALA A 1 136 ? -12.907 12.373 -4.194 1.00 89.12 136 ALA A O 1
ATOM 1035 N N . PHE A 1 137 ? -11.377 10.841 -3.570 1.00 90.25 137 PHE A N 1
ATOM 1036 C CA . PHE A 1 137 ? -10.328 11.322 -4.479 1.00 90.25 137 PHE A CA 1
ATOM 1037 C C . PHE A 1 137 ? -9.721 10.266 -5.407 1.00 90.25 137 PHE A C 1
ATOM 1039 O O . PHE A 1 137 ? -9.152 10.640 -6.423 1.00 90.25 137 PHE A O 1
ATOM 1046 N N . LEU A 1 138 ? -9.796 8.970 -5.083 1.00 93.38 138 LEU A N 1
ATOM 1047 C CA . LEU A 1 138 ? -9.058 7.930 -5.823 1.00 93.38 138 LEU A CA 1
ATOM 1048 C C . LEU A 1 138 ? -9.957 6.941 -6.560 1.00 93.38 138 LEU A C 1
ATOM 1050 O O . LEU A 1 138 ? -9.495 6.246 -7.462 1.00 93.38 138 LEU A O 1
ATOM 1054 N N . ALA A 1 139 ? -11.225 6.823 -6.167 1.00 94.88 139 ALA A N 1
ATOM 1055 C CA . ALA A 1 139 ? -12.100 5.772 -6.664 1.00 94.88 139 ALA A CA 1
ATOM 1056 C C . ALA A 1 139 ? -12.257 5.815 -8.187 1.00 94.88 139 ALA A C 1
ATOM 1058 O O . ALA A 1 139 ? -12.268 4.756 -8.806 1.00 94.88 139 ALA A O 1
ATOM 1059 N N . ASP A 1 140 ? -12.336 6.994 -8.803 1.00 94.94 140 ASP A N 1
ATOM 1060 C CA . ASP A 1 140 ? -12.537 7.088 -10.249 1.00 94.94 140 ASP A CA 1
ATOM 1061 C C . ASP A 1 140 ? -11.371 6.532 -11.060 1.00 94.94 140 ASP A C 1
ATOM 1063 O O . ASP A 1 140 ? -11.612 5.768 -11.998 1.00 94.94 140 ASP A O 1
ATOM 1067 N N . ASP A 1 141 ? -10.141 6.795 -10.623 1.00 93.75 141 ASP A N 1
ATOM 1068 C CA . ASP A 1 141 ? -8.932 6.324 -11.298 1.00 93.75 141 ASP A CA 1
ATOM 1069 C C . ASP A 1 141 ? -8.557 4.893 -10.901 1.00 93.75 141 ASP A C 1
ATOM 1071 O O . ASP A 1 141 ? -7.987 4.142 -11.688 1.00 93.75 141 ASP A O 1
ATOM 1075 N N . GLN A 1 142 ? -8.866 4.494 -9.664 1.00 95.25 142 GLN A N 1
ATOM 1076 C CA . GLN A 1 142 ? -8.351 3.256 -9.078 1.00 95.25 142 GLN A CA 1
ATOM 1077 C C . GLN A 1 142 ? -9.387 2.133 -9.008 1.00 95.25 142 GLN A C 1
ATOM 1079 O O . GLN A 1 142 ? -9.019 0.998 -8.702 1.00 95.25 142 GLN A O 1
ATOM 1084 N N . LYS A 1 143 ? -10.687 2.389 -9.239 1.00 94.75 143 LYS A N 1
ATOM 1085 C CA . LYS A 1 143 ? -11.740 1.350 -9.169 1.00 94.75 143 LYS A CA 1
ATOM 1086 C C . LYS A 1 143 ? -11.479 0.201 -10.134 1.00 94.75 143 LYS A C 1
ATOM 1088 O O . LYS A 1 143 ? -11.627 -0.955 -9.731 1.00 94.75 143 LYS A O 1
ATOM 1093 N N . HIS A 1 144 ? -11.074 0.520 -11.360 1.00 95.88 144 HIS A N 1
ATOM 1094 C CA . HIS A 1 144 ? -10.685 -0.458 -12.362 1.00 95.88 144 HIS A CA 1
ATOM 1095 C C . HIS A 1 144 ? -9.237 -0.895 -12.117 1.00 95.88 144 HIS A C 1
ATOM 1097 O O . HIS A 1 144 ? -8.360 -0.059 -11.917 1.00 95.88 144 HIS A O 1
ATOM 1103 N N . ILE A 1 145 ? -9.000 -2.206 -12.102 1.00 97.06 145 ILE A N 1
ATOM 1104 C CA . ILE A 1 145 ? -7.682 -2.804 -11.873 1.00 97.06 145 ILE A CA 1
ATOM 1105 C C . ILE A 1 145 ? -7.311 -3.570 -13.148 1.00 97.06 145 ILE A C 1
ATOM 1107 O O . ILE A 1 145 ? -7.768 -4.703 -13.311 1.00 97.06 145 ILE A O 1
ATOM 1111 N N . PRO A 1 146 ? -6.534 -2.969 -14.068 1.00 95.69 146 PRO A N 1
ATOM 1112 C CA . PRO A 1 146 ? -6.124 -3.624 -15.312 1.00 95.69 146 PRO A CA 1
ATOM 1113 C C . PRO A 1 146 ? -5.332 -4.918 -15.091 1.00 95.69 146 PRO A C 1
ATOM 1115 O O . PRO A 1 146 ? -5.359 -5.814 -15.926 1.00 95.69 146 PRO A O 1
ATOM 1118 N N . GLU A 1 147 ? -4.639 -5.028 -13.957 1.00 95.62 147 GLU A N 1
ATOM 1119 C CA . GLU A 1 147 ? -3.817 -6.180 -13.581 1.00 95.62 147 GLU A CA 1
ATOM 1120 C C . GLU A 1 147 ? -4.643 -7.367 -13.052 1.00 95.62 147 GLU A C 1
ATOM 1122 O O . GLU A 1 147 ? -4.095 -8.434 -12.766 1.00 95.62 147 GLU A O 1
ATOM 1127 N N . GLN A 1 148 ? -5.961 -7.197 -12.893 1.00 96.94 148 GLN A N 1
ATOM 1128 C CA . GLN A 1 148 ? -6.843 -8.235 -12.379 1.00 96.94 148 GLN A CA 1
ATOM 1129 C C . GLN A 1 148 ? -7.040 -9.344 -13.418 1.00 96.94 148 GLN A C 1
ATOM 1131 O O . GLN A 1 148 ? -7.687 -9.147 -14.445 1.00 96.94 148 GLN A O 1
ATOM 1136 N N . THR A 1 149 ? -6.572 -10.549 -13.093 1.00 97.88 149 THR A N 1
ATOM 1137 C CA . THR A 1 149 ? -6.753 -11.743 -13.931 1.00 97.88 149 THR A CA 1
ATOM 1138 C C . THR A 1 149 ? -7.692 -12.766 -13.276 1.00 97.88 149 THR A C 1
ATOM 1140 O O . THR A 1 149 ? -7.897 -12.728 -12.052 1.00 97.88 149 THR A O 1
ATOM 1143 N N . PRO A 1 150 ? -8.273 -13.711 -14.045 1.00 98.25 150 PRO A N 1
ATOM 1144 C CA . PRO A 1 150 ? -9.070 -14.807 -13.490 1.00 98.25 150 PRO A CA 1
ATOM 1145 C C . PRO A 1 150 ? -8.324 -15.624 -12.426 1.00 98.25 150 PRO A C 1
ATOM 1147 O O . PRO A 1 150 ? -8.929 -16.041 -11.438 1.00 98.25 150 PRO A O 1
ATOM 1150 N N . GLU A 1 151 ? -7.012 -15.805 -12.580 1.00 98.06 151 GLU A N 1
ATOM 1151 C CA . GLU A 1 151 ? -6.156 -16.549 -11.653 1.00 98.06 151 GLU A CA 1
ATOM 1152 C C . GLU A 1 151 ? -6.052 -15.837 -10.301 1.00 98.06 151 GLU A C 1
ATOM 1154 O O . GLU A 1 151 ? -6.212 -16.474 -9.255 1.00 98.06 151 GLU A O 1
ATOM 1159 N N . LYS A 1 152 ? -5.867 -14.508 -10.304 1.00 97.88 152 LYS A N 1
ATOM 1160 C CA . LYS A 1 152 ? -5.834 -13.703 -9.071 1.00 97.88 152 LYS A CA 1
ATOM 1161 C C . LYS A 1 152 ? -7.189 -13.690 -8.369 1.00 97.88 152 LYS A C 1
ATOM 1163 O O . LYS A 1 152 ? -7.259 -13.804 -7.146 1.00 97.88 152 LYS A O 1
ATOM 1168 N N . VAL A 1 153 ? -8.281 -13.618 -9.135 1.00 98.12 153 VAL A N 1
ATOM 1169 C CA . VAL A 1 153 ? -9.648 -13.734 -8.596 1.00 98.12 153 VAL A CA 1
ATOM 1170 C C . VAL A 1 153 ? -9.873 -15.112 -7.970 1.00 98.12 153 VAL A C 1
ATOM 1172 O O . VAL A 1 153 ? -10.446 -15.212 -6.884 1.00 98.12 153 VAL A O 1
ATOM 1175 N N . ALA A 1 154 ? -9.410 -16.183 -8.619 1.00 98.19 154 ALA A N 1
ATOM 1176 C CA . ALA A 1 154 ? -9.485 -17.532 -8.070 1.00 98.19 154 ALA A CA 1
ATOM 1177 C C . ALA A 1 154 ? -8.662 -17.668 -6.779 1.00 98.19 154 ALA A C 1
ATOM 1179 O O . ALA A 1 154 ? -9.133 -18.289 -5.830 1.00 98.19 154 ALA A O 1
ATOM 1180 N N . LEU A 1 155 ? -7.481 -17.046 -6.705 1.00 97.56 155 LEU A N 1
ATOM 1181 C CA . LEU A 1 155 ? -6.662 -17.014 -5.491 1.00 97.56 155 LEU A CA 1
ATOM 1182 C C . LEU A 1 155 ? -7.369 -16.293 -4.332 1.00 97.56 155 LEU A C 1
ATOM 1184 O O . LEU A 1 155 ? -7.440 -16.845 -3.238 1.00 97.56 155 LEU A O 1
ATOM 1188 N N . GLY A 1 156 ? -7.986 -15.132 -4.576 1.00 97.25 156 GLY A N 1
ATOM 1189 C CA . GLY A 1 156 ? -8.786 -14.438 -3.557 1.00 97.25 156 GLY A CA 1
ATOM 1190 C C . GLY A 1 156 ? -9.960 -15.284 -3.046 1.00 97.25 156 GLY A C 1
ATOM 1191 O O . GLY A 1 156 ? -10.208 -15.358 -1.842 1.00 97.25 156 GLY A O 1
ATOM 1192 N N . LYS A 1 157 ? -10.641 -16.012 -3.945 1.00 98.06 157 LYS A N 1
ATOM 1193 C CA . LYS A 1 157 ? -11.685 -16.980 -3.561 1.00 98.06 157 LYS A CA 1
ATOM 1194 C C . LYS A 1 157 ? -11.131 -18.122 -2.707 1.00 98.06 157 LYS A C 1
ATOM 1196 O O . LYS A 1 157 ? -11.798 -18.508 -1.751 1.00 98.06 157 LYS A O 1
ATOM 1201 N N . ARG A 1 158 ? -9.932 -18.635 -3.017 1.00 97.38 158 ARG A N 1
ATOM 1202 C CA . ARG A 1 158 ? -9.264 -19.663 -2.200 1.00 97.38 158 ARG A CA 1
ATOM 1203 C C . ARG A 1 158 ? -8.956 -19.154 -0.796 1.00 97.38 158 ARG A C 1
ATOM 1205 O O . ARG A 1 158 ? -9.291 -19.851 0.147 1.00 97.38 158 ARG A O 1
ATOM 1212 N N . PHE A 1 159 ? -8.429 -17.937 -0.643 1.00 97.25 159 PHE A N 1
ATOM 1213 C CA . PHE A 1 159 ? -8.215 -17.340 0.686 1.00 97.25 159 PHE A CA 1
ATOM 1214 C C . PHE A 1 159 ? -9.521 -17.240 1.475 1.00 97.25 159 PHE A C 1
ATOM 1216 O O . PHE A 1 159 ? -9.605 -17.663 2.626 1.00 97.25 159 PHE A O 1
ATOM 1223 N N . LYS A 1 160 ? -10.587 -16.745 0.837 1.00 96.50 160 LYS A N 1
ATOM 1224 C CA . LYS A 1 160 ? -11.900 -16.656 1.483 1.00 96.50 160 LYS A CA 1
ATOM 1225 C C . LYS A 1 160 ? -12.418 -18.024 1.938 1.00 96.50 160 LYS A C 1
ATOM 1227 O O . LYS A 1 160 ? -13.011 -18.118 3.009 1.00 96.50 160 LYS A O 1
ATOM 1232 N N . GLN A 1 161 ? -12.223 -19.054 1.117 1.00 97.56 161 GLN A N 1
ATOM 1233 C CA . GLN A 1 161 ? -12.649 -20.415 1.424 1.00 97.56 161 GLN A CA 1
ATOM 1234 C C . GLN A 1 161 ? -11.810 -21.022 2.556 1.00 97.56 161 GLN A C 1
ATOM 1236 O O . GLN A 1 161 ? -12.393 -21.483 3.528 1.00 97.56 161 GLN A O 1
ATOM 1241 N N . ALA A 1 162 ? -10.482 -20.886 2.510 1.00 96.56 162 ALA A N 1
ATOM 1242 C CA . ALA A 1 162 ? -9.575 -21.357 3.557 1.00 96.56 162 ALA A CA 1
ATOM 1243 C C . ALA A 1 162 ? -9.931 -20.782 4.938 1.00 96.56 162 ALA A C 1
ATOM 1245 O O . ALA A 1 162 ? -10.034 -21.506 5.925 1.00 96.56 162 ALA A O 1
ATOM 1246 N N . ARG A 1 163 ? -10.240 -19.476 5.009 1.00 93.62 163 ARG A N 1
ATOM 1247 C CA . ARG A 1 163 ? -10.688 -18.848 6.266 1.00 93.62 163 ARG A CA 1
ATOM 1248 C C . ARG A 1 163 ? -12.031 -19.382 6.755 1.00 93.62 163 ARG A C 1
ATOM 1250 O O . ARG A 1 163 ? -12.267 -19.421 7.958 1.00 93.62 163 ARG A O 1
ATOM 1257 N N . LYS A 1 164 ? -12.930 -19.742 5.839 1.00 95.25 164 LYS A N 1
ATOM 1258 C CA . LYS A 1 164 ? -14.239 -20.310 6.179 1.00 95.25 164 LYS A CA 1
ATOM 1259 C C . LYS A 1 164 ? -14.108 -21.740 6.703 1.00 95.25 164 LYS A C 1
ATOM 1261 O O . LYS A 1 164 ? -14.843 -22.104 7.616 1.00 95.25 164 LYS A O 1
ATOM 1266 N N . ASP A 1 165 ? -13.198 -22.511 6.122 1.00 96.81 165 ASP A N 1
ATOM 1267 C CA . ASP A 1 165 ? -12.973 -23.913 6.473 1.00 96.81 165 ASP A CA 1
ATOM 1268 C C . ASP A 1 165 ? -12.122 -24.066 7.743 1.00 96.81 165 ASP A C 1
ATOM 1270 O O . ASP A 1 165 ? -12.110 -25.134 8.351 1.00 96.81 165 ASP A O 1
ATOM 1274 N N . GLY A 1 166 ? -11.496 -22.975 8.202 1.00 94.00 166 GLY A N 1
ATOM 1275 C CA . GLY A 1 166 ? -10.645 -22.976 9.390 1.00 94.00 166 GLY A CA 1
ATOM 1276 C C . GLY A 1 166 ? -9.265 -23.567 9.116 1.00 94.00 166 GLY A C 1
ATOM 1277 O O . GLY A 1 166 ? -8.655 -24.127 10.024 1.00 94.00 166 GLY A O 1
ATOM 1278 N N . ASP A 1 167 ? -8.799 -23.461 7.871 1.00 95.56 167 ASP A N 1
ATOM 1279 C CA . ASP A 1 167 ? -7.477 -23.923 7.464 1.00 95.56 167 ASP A CA 1
ATOM 1280 C C . ASP A 1 167 ? -6.370 -23.185 8.232 1.00 95.56 167 ASP A C 1
ATOM 1282 O O . ASP A 1 167 ? -6.534 -22.042 8.672 1.00 95.56 167 ASP A O 1
ATOM 1286 N N . ASP A 1 168 ? -5.204 -23.824 8.336 1.00 93.69 168 ASP A N 1
ATOM 1287 C CA . ASP A 1 168 ? -4.005 -23.187 8.875 1.00 93.69 168 ASP A CA 1
ATOM 1288 C C . ASP A 1 168 ? -3.498 -22.106 7.906 1.00 93.69 168 ASP A C 1
ATOM 1290 O O . ASP A 1 168 ? -2.981 -22.389 6.820 1.00 93.69 168 ASP A O 1
ATOM 1294 N N . ILE A 1 169 ? -3.691 -20.844 8.292 1.00 94.88 169 ILE A N 1
ATOM 1295 C CA . ILE A 1 169 ? -3.339 -19.669 7.497 1.00 94.88 169 ILE A CA 1
ATOM 1296 C C . ILE A 1 169 ? -2.138 -18.980 8.155 1.00 94.88 169 ILE A C 1
ATOM 1298 O O . ILE A 1 169 ? -2.289 -18.395 9.233 1.00 94.88 169 ILE A O 1
ATOM 1302 N N . PRO A 1 170 ? -0.964 -18.933 7.495 1.00 89.62 170 PRO A N 1
ATOM 1303 C CA . PRO A 1 170 ? 0.250 -18.359 8.081 1.00 89.62 170 PRO A CA 1
ATOM 1304 C C . PRO A 1 170 ? 0.083 -16.922 8.607 1.00 89.62 170 PRO A C 1
ATOM 1306 O O . PRO A 1 170 ? 0.607 -16.575 9.669 1.00 89.62 170 PRO A O 1
ATOM 1309 N N . GLY A 1 171 ? -0.684 -16.088 7.897 1.00 92.75 171 GLY A N 1
ATOM 1310 C CA . GLY A 1 171 ? -0.961 -14.698 8.271 1.00 92.75 171 GLY A CA 1
ATOM 1311 C C . GLY A 1 171 ? -1.993 -14.509 9.391 1.00 92.75 171 GLY A C 1
ATOM 1312 O O . GLY A 1 171 ? -2.156 -13.394 9.882 1.00 92.75 171 GLY A O 1
ATOM 1313 N N . LEU A 1 172 ? -2.678 -15.573 9.825 1.00 93.62 172 LEU A N 1
ATOM 1314 C CA . LEU A 1 172 ? -3.760 -15.535 10.821 1.00 93.62 172 LEU A CA 1
ATOM 1315 C C . LEU A 1 172 ? -3.552 -16.496 12.002 1.00 93.62 172 LEU A C 1
ATOM 1317 O O . LEU A 1 172 ? -4.508 -16.841 12.688 1.00 93.62 172 LEU A O 1
ATOM 1321 N N . ASN A 1 173 ? -2.310 -16.890 12.279 1.00 92.31 173 ASN A N 1
ATOM 1322 C CA . ASN A 1 173 ? -1.984 -17.640 13.493 1.00 92.31 173 ASN A CA 1
ATOM 1323 C C . ASN A 1 173 ? -2.275 -16.838 14.786 1.00 92.31 173 ASN A C 1
ATOM 1325 O O . ASN A 1 173 ? -2.472 -15.616 14.757 1.00 92.31 173 ASN A O 1
ATOM 1329 N N . ASP A 1 174 ? -2.220 -17.520 15.934 1.00 91.00 174 ASP A N 1
ATOM 1330 C CA . ASP A 1 174 ? -2.497 -16.958 17.269 1.00 91.00 174 ASP A CA 1
ATOM 1331 C C . ASP A 1 174 ? -1.678 -15.701 17.602 1.00 91.00 174 ASP A C 1
ATOM 1333 O O . ASP A 1 174 ? -2.113 -14.830 18.358 1.00 91.00 174 ASP A O 1
ATOM 1337 N N . TRP A 1 175 ? -0.483 -15.573 17.025 1.00 90.00 175 TRP A N 1
ATOM 1338 C CA . TRP A 1 175 ? 0.367 -14.405 17.218 1.00 90.00 175 TRP A CA 1
ATOM 1339 C C . TRP A 1 175 ? -0.051 -13.224 16.335 1.00 90.00 175 TRP A C 1
ATOM 1341 O O . TRP A 1 175 ? -0.072 -12.082 16.803 1.00 90.00 175 TRP A O 1
ATOM 1351 N N . ASN A 1 176 ? -0.383 -13.484 15.069 1.00 93.06 176 ASN A N 1
ATOM 1352 C CA . ASN A 1 176 ? -0.646 -12.466 14.055 1.00 93.06 176 ASN A CA 1
ATOM 1353 C C . ASN A 1 176 ? -2.071 -11.909 14.107 1.00 93.06 176 ASN A C 1
ATOM 1355 O O . ASN A 1 176 ? -2.282 -10.740 13.772 1.00 93.06 176 ASN A O 1
ATOM 1359 N N . ILE A 1 177 ? -3.043 -12.694 14.579 1.00 94.00 177 ILE A N 1
ATOM 1360 C CA . ILE A 1 177 ? -4.460 -12.308 14.590 1.00 94.00 177 ILE A CA 1
ATOM 1361 C C . ILE A 1 177 ? -4.723 -10.990 15.338 1.00 94.00 177 ILE A C 1
ATOM 1363 O O . ILE A 1 177 ? -5.576 -10.199 14.928 1.00 94.00 177 ILE A O 1
ATOM 1367 N N . ARG A 1 178 ? -3.930 -10.681 16.375 1.00 93.44 178 ARG A N 1
ATOM 1368 C CA . ARG A 1 178 ? -4.027 -9.412 17.116 1.00 93.44 178 ARG A CA 1
ATOM 1369 C C . ARG A 1 178 ? -3.723 -8.180 16.259 1.00 93.44 178 ARG A C 1
ATOM 1371 O O . ARG A 1 178 ? -4.233 -7.102 16.542 1.00 93.44 178 ARG A O 1
ATOM 1378 N N . TRP A 1 179 ? -2.890 -8.331 15.227 1.00 94.44 179 TRP A N 1
ATOM 1379 C CA . TRP A 1 179 ? -2.538 -7.244 14.318 1.00 94.44 179 TRP A CA 1
ATOM 1380 C C . TRP A 1 179 ? -3.588 -7.059 13.233 1.00 94.44 179 TRP A C 1
ATOM 1382 O O . TRP A 1 179 ? -3.798 -5.933 12.798 1.00 94.44 179 TRP A O 1
ATOM 1392 N N . VAL A 1 180 ? -4.280 -8.128 12.835 1.00 95.75 180 VAL A N 1
ATOM 1393 C CA . VAL A 1 180 ? -5.363 -8.084 11.841 1.00 95.75 180 VAL A CA 1
ATOM 1394 C C . VAL A 1 180 ? -6.674 -7.574 12.445 1.00 95.75 180 VAL A C 1
ATOM 1396 O O . VAL A 1 180 ? -7.401 -6.832 11.789 1.00 95.75 180 VAL A O 1
ATOM 1399 N N . GLY A 1 181 ? -6.959 -7.927 13.697 1.00 95.12 181 GLY A N 1
ATOM 1400 C CA . GLY A 1 181 ? -8.198 -7.577 14.387 1.00 95.12 181 GLY A CA 1
ATOM 1401 C C . GLY A 1 181 ? -8.954 -8.843 14.799 1.00 95.12 181 GLY A C 1
ATOM 1402 O O . GLY A 1 181 ? -9.666 -9.415 13.968 1.00 95.12 181 GLY A O 1
ATOM 1403 N N . PRO A 1 182 ? -8.826 -9.297 16.060 1.00 94.56 182 PRO A N 1
ATOM 1404 C CA . PRO A 1 182 ? -9.382 -10.572 16.520 1.00 94.56 182 PRO A CA 1
ATOM 1405 C C . PRO A 1 182 ? -10.909 -10.645 16.444 1.00 94.56 182 PRO A C 1
ATOM 1407 O O . PRO A 1 182 ? -11.462 -11.733 16.323 1.00 94.56 182 PRO A O 1
ATOM 1410 N N . ASN A 1 183 ? -11.600 -9.502 16.446 1.00 95.31 183 ASN A N 1
ATOM 1411 C CA . ASN A 1 183 ? -13.061 -9.464 16.362 1.00 95.31 183 ASN A CA 1
ATOM 1412 C C . ASN A 1 183 ? -13.577 -9.576 14.918 1.00 95.31 183 ASN A C 1
ATOM 1414 O O . ASN A 1 183 ? -14.788 -9.574 14.692 1.00 95.31 183 ASN A O 1
ATOM 1418 N N . GLY A 1 184 ? -12.678 -9.643 13.931 1.00 94.12 184 GLY A N 1
ATOM 1419 C CA . GLY A 1 184 ? -13.039 -9.645 12.521 1.00 94.12 184 GLY A CA 1
ATOM 1420 C C . GLY A 1 184 ? -13.635 -8.316 12.053 1.00 94.12 184 GLY A C 1
ATOM 1421 O O . GLY A 1 184 ? -13.644 -7.308 12.767 1.00 94.12 184 GLY A O 1
ATOM 1422 N N . TYR A 1 185 ? -14.074 -8.294 10.794 1.00 95.50 185 TYR A N 1
ATOM 1423 C CA . TYR A 1 185 ? -14.588 -7.087 10.151 1.00 95.50 185 TYR A CA 1
ATOM 1424 C C . TYR A 1 185 ? -16.084 -6.934 10.419 1.00 95.50 185 TYR A C 1
ATOM 1426 O O . TYR A 1 185 ? -16.876 -7.774 9.991 1.00 95.50 185 TYR A O 1
ATOM 1434 N N . THR A 1 186 ? -16.478 -5.841 11.075 1.00 95.75 186 THR A N 1
ATOM 1435 C CA . THR A 1 186 ? -17.898 -5.487 11.275 1.00 95.75 186 THR A CA 1
ATOM 1436 C C . THR A 1 186 ? -18.313 -4.255 10.465 1.00 95.75 186 THR A C 1
ATOM 1438 O O . THR A 1 186 ? -19.498 -4.054 10.197 1.00 95.75 186 THR A O 1
ATOM 1441 N N . GLY A 1 187 ? -17.344 -3.433 10.041 1.00 94.31 187 GLY A N 1
ATOM 1442 C CA . GLY A 1 187 ? -17.566 -2.211 9.269 1.00 94.31 187 GLY A CA 1
ATOM 1443 C C . GLY A 1 187 ? -18.039 -1.025 10.115 1.00 94.31 187 GLY A C 1
ATOM 1444 O O . GLY A 1 187 ? -18.341 0.038 9.560 1.00 94.31 187 GLY A O 1
ATOM 1445 N N . GLN A 1 188 ? -18.090 -1.171 11.440 1.00 95.56 188 GLN A N 1
ATOM 1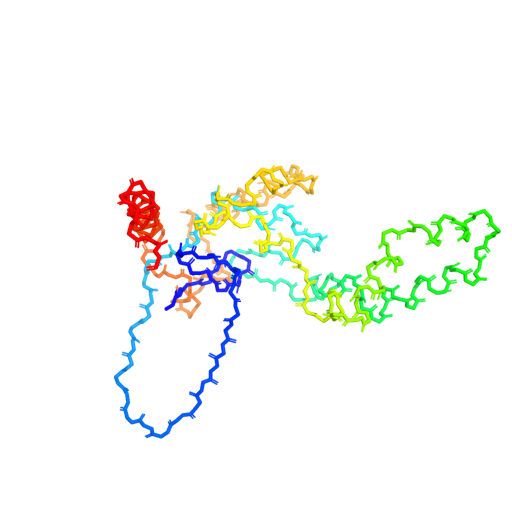446 C CA . GLN A 1 188 ? -18.526 -0.125 12.359 1.00 95.56 188 GLN A CA 1
ATOM 1447 C C . GLN A 1 188 ? -17.531 1.035 12.376 1.00 95.56 188 GLN A C 1
ATOM 1449 O O . GLN A 1 188 ? -17.947 2.184 12.194 1.00 95.56 188 GLN A O 1
ATOM 1454 N N . ALA A 1 189 ? -16.229 0.751 12.480 1.00 93.88 189 ALA A N 1
ATOM 1455 C CA . ALA A 1 189 ? -15.190 1.777 12.425 1.00 93.88 189 ALA A CA 1
ATOM 1456 C C . ALA A 1 189 ? -15.240 2.581 11.115 1.00 93.88 189 ALA A C 1
ATOM 1458 O O . ALA A 1 189 ? -15.214 3.813 11.129 1.00 93.88 189 ALA A O 1
ATOM 1459 N N . ALA A 1 190 ? -15.393 1.901 9.975 1.00 93.12 190 ALA A N 1
ATOM 1460 C CA . ALA A 1 190 ? -15.496 2.556 8.671 1.00 93.12 190 ALA A CA 1
ATOM 1461 C C . ALA A 1 190 ? -16.763 3.424 8.555 1.00 93.12 190 ALA A C 1
ATOM 1463 O O . ALA A 1 190 ? -16.716 4.535 8.021 1.00 93.12 190 ALA A O 1
ATOM 1464 N N . LYS A 1 191 ? -17.905 2.942 9.065 1.00 94.25 191 LYS A N 1
ATOM 1465 C CA . LYS A 1 191 ? -19.166 3.698 9.067 1.00 94.25 191 LYS A CA 1
ATOM 1466 C C . LYS A 1 191 ? -19.066 4.953 9.931 1.00 94.25 191 LYS A C 1
ATOM 1468 O O . LYS A 1 191 ? -19.509 6.011 9.486 1.00 94.25 191 LYS A O 1
ATOM 1473 N N . LYS A 1 192 ? -18.465 4.842 11.120 1.00 94.31 192 LYS A N 1
ATOM 1474 C CA . LYS A 1 192 ? -18.243 5.963 12.041 1.00 94.31 192 LYS A CA 1
ATOM 1475 C C . LYS A 1 192 ? -17.452 7.080 11.361 1.00 94.31 192 LYS A C 1
ATOM 1477 O O . LYS A 1 192 ? -17.956 8.194 11.257 1.00 94.31 192 LYS A O 1
ATOM 1482 N N . VAL A 1 193 ? -16.290 6.764 10.787 1.00 93.69 193 VAL A N 1
ATOM 1483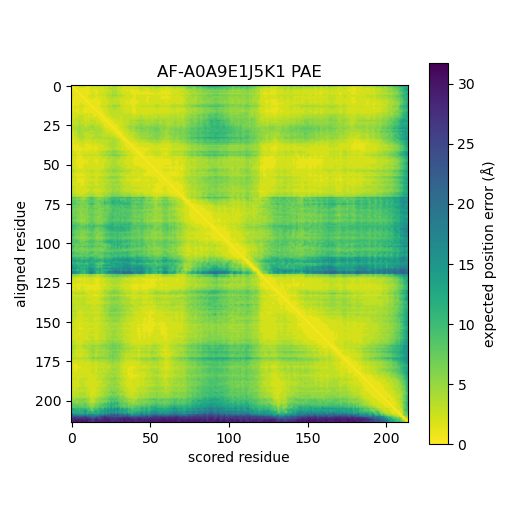 C CA . VAL A 1 193 ? -15.438 7.790 10.163 1.00 93.69 193 VAL A CA 1
ATOM 1484 C C . VAL A 1 193 ? -16.080 8.408 8.917 1.00 93.69 193 VAL A C 1
ATOM 1486 O O . VAL A 1 193 ? -15.990 9.615 8.700 1.00 93.69 193 VAL A O 1
ATOM 1489 N N . ARG A 1 194 ? -16.806 7.624 8.109 1.00 91.00 194 ARG A N 1
ATOM 1490 C CA . ARG A 1 194 ? -17.573 8.173 6.974 1.00 91.00 194 ARG A CA 1
ATOM 1491 C C . ARG A 1 194 ? -18.653 9.157 7.420 1.00 91.00 194 ARG A C 1
ATOM 1493 O O . ARG A 1 194 ? -18.902 10.133 6.715 1.00 91.00 194 ARG A O 1
ATOM 1500 N N . GLN A 1 195 ? -19.314 8.887 8.544 1.00 92.88 195 GLN A N 1
ATOM 1501 C CA . GLN A 1 195 ? -20.324 9.783 9.098 1.00 92.88 195 GLN A CA 1
ATOM 1502 C C . GLN A 1 195 ? -19.678 11.078 9.605 1.00 92.88 195 GLN A C 1
ATOM 1504 O O . GLN A 1 195 ? -20.095 12.158 9.197 1.00 92.88 195 GLN A O 1
ATOM 1509 N N . GLU A 1 196 ? -18.596 10.969 10.380 1.00 93.12 196 GLU A N 1
ATOM 1510 C CA . GLU A 1 196 ? -17.823 12.115 10.879 1.00 93.12 196 GLU A CA 1
ATOM 1511 C C . GLU A 1 196 ? -17.316 13.013 9.740 1.00 93.12 196 GLU A C 1
ATOM 1513 O O . GLU A 1 196 ? -17.437 14.237 9.814 1.00 93.12 196 GLU A O 1
ATOM 1518 N N . PHE A 1 197 ? -16.821 12.417 8.650 1.00 90.50 197 PHE A N 1
ATOM 1519 C CA . PHE A 1 197 ? -16.392 13.154 7.461 1.00 90.50 197 PHE A CA 1
ATOM 1520 C C . PHE A 1 197 ? -17.550 13.911 6.798 1.00 90.50 197 PHE A C 1
ATOM 1522 O O . PHE A 1 197 ? -17.425 15.101 6.506 1.00 90.50 197 PHE A O 1
ATOM 1529 N N . LYS A 1 198 ? -18.699 13.252 6.588 1.00 89.62 198 LYS A N 1
ATOM 1530 C CA . LYS A 1 198 ? -19.894 13.890 6.007 1.00 89.62 198 LYS A CA 1
ATOM 1531 C C . LYS A 1 198 ? -20.391 15.052 6.862 1.00 89.62 198 LYS A C 1
ATOM 1533 O O . LYS A 1 198 ? -20.751 16.095 6.319 1.00 89.62 198 LYS A O 1
ATOM 1538 N N . ASP A 1 199 ? -20.399 14.885 8.178 1.00 92.75 199 ASP A N 1
ATOM 1539 C CA . ASP A 1 199 ? -20.830 15.932 9.102 1.00 92.75 199 ASP A CA 1
ATOM 1540 C C . ASP A 1 199 ? -19.829 17.098 9.125 1.00 92.75 199 ASP A C 1
ATOM 1542 O O . ASP A 1 199 ? -20.232 18.260 9.157 1.00 92.75 199 ASP A O 1
ATOM 1546 N N . GLY A 1 200 ? -18.528 16.81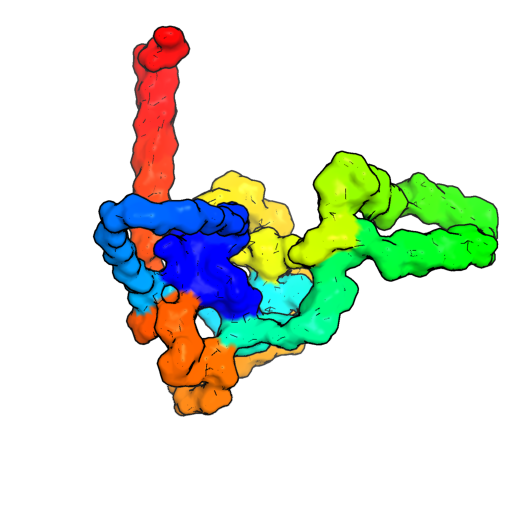1 9.001 1.00 90.75 200 GLY A N 1
ATOM 1547 C CA . GLY A 1 200 ? -17.485 17.814 8.776 1.00 90.75 200 GLY A CA 1
ATOM 1548 C C . GLY A 1 200 ? -17.700 18.632 7.500 1.00 90.75 200 GLY A C 1
ATOM 1549 O O . GLY A 1 200 ? -17.700 19.859 7.561 1.00 90.75 200 GLY A O 1
ATOM 1550 N N . GLN A 1 201 ? -17.962 17.974 6.368 1.00 88.00 201 GLN A N 1
ATOM 1551 C CA . GLN A 1 201 ? -18.231 18.645 5.089 1.00 88.00 201 GLN A CA 1
ATOM 1552 C C . GLN A 1 201 ? -19.470 19.546 5.156 1.00 88.00 201 GLN A C 1
ATOM 1554 O O . GLN A 1 201 ? -19.421 20.698 4.734 1.00 88.00 201 GLN A O 1
ATOM 1559 N N . LYS A 1 202 ? -20.566 19.067 5.761 1.00 91.56 202 LYS A N 1
ATOM 1560 C CA . LYS A 1 202 ? -21.780 19.877 5.959 1.00 91.56 202 LYS A CA 1
ATOM 1561 C C . LYS A 1 202 ? -21.508 21.136 6.778 1.00 91.56 202 LYS A C 1
ATOM 1563 O O . LYS A 1 202 ? -22.005 22.201 6.423 1.00 91.56 202 LYS A O 1
ATOM 1568 N N . ARG A 1 203 ? -20.714 21.027 7.852 1.00 92.62 203 ARG A N 1
ATOM 1569 C CA . ARG A 1 203 ? -20.318 22.185 8.668 1.00 92.62 203 ARG A CA 1
ATOM 1570 C C . ARG A 1 203 ? -19.519 23.204 7.861 1.00 92.62 203 ARG A C 1
ATOM 1572 O O . ARG A 1 203 ? -19.816 24.386 7.966 1.00 92.62 203 ARG A O 1
ATOM 1579 N N . LEU A 1 204 ? -18.568 22.757 7.039 1.00 89.69 204 LEU A N 1
ATOM 1580 C CA . LEU A 1 204 ? -17.767 23.646 6.190 1.00 89.69 204 LEU A CA 1
ATOM 1581 C C . LEU A 1 204 ? -18.624 24.380 5.153 1.00 89.69 204 LEU A C 1
ATOM 1583 O O . LEU A 1 204 ? -18.491 25.590 5.009 1.00 89.69 204 LEU A O 1
ATOM 1587 N N . ILE A 1 205 ? -19.541 23.671 4.487 1.00 89.19 205 ILE A N 1
ATOM 1588 C CA . ILE A 1 205 ? -20.480 24.273 3.528 1.00 89.19 205 ILE A CA 1
ATOM 1589 C C . ILE A 1 205 ? -21.374 25.298 4.234 1.00 89.19 205 ILE A C 1
ATOM 1591 O O . ILE A 1 205 ? -21.483 26.430 3.783 1.00 89.19 205 ILE A O 1
ATOM 1595 N N . THR A 1 206 ? -21.934 24.938 5.392 1.00 88.06 206 THR A N 1
ATOM 1596 C CA . THR A 1 206 ? -22.808 25.837 6.161 1.00 88.06 206 THR A CA 1
ATOM 1597 C C . THR A 1 206 ? -22.060 27.085 6.647 1.00 88.06 206 THR A C 1
ATOM 1599 O O . THR A 1 206 ? -22.629 28.171 6.660 1.00 88.06 206 THR A O 1
ATOM 1602 N N . ALA A 1 207 ? -20.791 26.954 7.049 1.00 84.88 207 ALA A N 1
ATOM 1603 C CA . ALA A 1 207 ? -19.953 28.087 7.447 1.00 84.88 207 ALA A CA 1
ATOM 1604 C C . ALA A 1 207 ? -19.611 28.999 6.256 1.00 84.88 207 ALA A C 1
ATOM 1606 O O . ALA A 1 207 ? -19.685 30.220 6.379 1.00 84.88 207 ALA A O 1
ATOM 1607 N N . ALA A 1 208 ? -19.307 28.417 5.090 1.00 82.50 208 ALA A N 1
ATOM 1608 C CA . ALA A 1 208 ? -19.066 29.166 3.858 1.00 82.50 208 ALA A CA 1
ATOM 1609 C C . ALA A 1 208 ? -20.321 29.925 3.386 1.00 82.50 208 ALA A C 1
ATOM 1611 O O . ALA A 1 208 ? -20.222 31.073 2.965 1.00 82.50 208 ALA A O 1
ATOM 1612 N N . GLU A 1 209 ? -21.506 29.319 3.510 1.00 81.38 209 GLU A N 1
ATOM 1613 C CA . GLU A 1 209 ? -22.795 29.945 3.176 1.00 81.38 209 GLU A CA 1
ATOM 1614 C C . GLU A 1 209 ? -23.189 31.075 4.141 1.00 81.38 209 GLU A C 1
ATOM 1616 O O . GLU A 1 209 ? -23.895 32.001 3.746 1.00 81.38 209 GLU A O 1
ATOM 1621 N N . ARG A 1 210 ? -22.732 31.023 5.400 1.00 78.81 210 ARG A N 1
ATOM 1622 C CA . ARG A 1 210 ? -22.978 32.067 6.412 1.00 78.81 210 ARG A CA 1
ATOM 1623 C C . ARG A 1 210 ? -22.018 33.253 6.328 1.00 78.81 210 ARG A C 1
ATOM 1625 O O . ARG A 1 210 ? -22.272 34.263 6.972 1.00 78.81 210 ARG A O 1
ATOM 1632 N N . GLY A 1 211 ? -20.957 33.157 5.525 1.00 60.62 211 GLY A N 1
ATOM 1633 C CA . GLY A 1 211 ? -19.954 34.216 5.401 1.00 60.62 211 GLY A CA 1
ATOM 1634 C C . GLY A 1 211 ? -19.024 34.343 6.612 1.00 60.62 211 GLY A C 1
ATOM 1635 O O . GLY A 1 211 ? -18.307 35.332 6.708 1.00 60.62 211 GLY A O 1
ATOM 1636 N N . ASP A 1 212 ? -18.972 33.341 7.497 1.00 61.62 212 ASP A N 1
ATOM 1637 C CA . ASP A 1 212 ? -18.128 33.327 8.709 1.00 61.62 212 ASP A CA 1
ATOM 1638 C C . ASP A 1 212 ? -16.640 33.028 8.392 1.00 61.62 212 ASP A C 1
ATOM 1640 O O . ASP A 1 212 ? -15.919 32.415 9.179 1.00 61.62 212 ASP A O 1
ATOM 1644 N N . GLY A 1 213 ? -16.184 33.418 7.200 1.00 58.91 213 GLY A N 1
ATOM 1645 C CA . GLY A 1 213 ? -14.848 33.174 6.667 1.00 58.91 213 GLY A CA 1
ATOM 1646 C C . GLY A 1 213 ? -14.190 34.464 6.188 1.00 58.91 213 GLY A C 1
ATOM 1647 O O . GLY A 1 213 ? -13.944 34.616 4.992 1.00 58.91 213 GLY A O 1
ATOM 1648 N N . SER A 1 214 ? -13.915 35.377 7.120 1.00 46.59 214 SER A N 1
ATOM 1649 C CA . SER A 1 214 ? -12.936 36.464 6.984 1.00 46.59 214 SER A CA 1
ATOM 1650 C C . SER A 1 214 ? -12.107 36.563 8.254 1.00 46.59 214 SER A C 1
ATOM 1652 O O . SER A 1 214 ? -12.748 36.713 9.320 1.00 46.59 214 SER A O 1
#

Radius of gyration: 21.24 Å; Cα contacts (8 Å, |Δi|>4): 288; chains: 1; bounding box: 47×60×65 Å

Solvent-accessible surface area (backbone atoms only — not comparable to full-atom values): 11908 Å² total; per-residue (Å²): 118,51,12,32,26,44,67,56,45,60,19,25,47,55,46,13,52,74,69,86,88,85,85,83,91,72,88,73,90,69,91,80,84,76,82,42,45,61,16,54,38,81,43,49,86,60,38,46,31,48,26,40,35,90,51,68,18,52,46,64,40,26,65,43,56,75,43,40,55,76,44,19,30,65,37,14,71,69,48,52,53,52,50,52,57,49,53,74,72,45,54,77,67,56,43,59,52,51,78,69,31,69,63,55,54,40,38,55,44,14,75,79,67,50,45,32,40,61,82,37,57,61,51,36,55,61,41,37,73,47,16,53,54,28,73,74,75,34,42,88,78,33,69,66,56,91,62,52,43,74,66,44,54,51,49,31,51,47,48,44,46,38,65,72,74,65,54,94,43,89,31,58,37,91,80,42,27,64,46,36,13,73,72,36,63,80,56,56,65,46,51,51,45,50,48,54,50,53,54,50,52,52,51,53,52,53,39,61,76,69,62,80,78,126

pLDDT: mean 91.77, std 7.85, range [46.59, 98.31]

Secondary structure (DSSP, 8-state):
--EE-TTSPEEBTTTBT----------S--PPPPPP-S--S-GGGT-HHHHH-TT--B-SS-B-HHHHHTTTBTTSHHHHHHHHHHHHH--HHHHHHHTT-HHHHHHHHHHHH-TTTSSB--HHHHH---SHHIIIIIHHHHSS-TT--HHHHHHHHHHHHHHHHT---GGGSTTTHHHH-TT---SHHHHHHHHHHHHHHHHHHHHHHHT---

Mean predicted aligned error: 5.66 Å